Protein 7MO5 (pdb70)

Solvent-accessible surface area: 11808 Å² total; per-residue (Å²): 134,107,14,30,20,9,0,0,0,1,0,25,28,55,0,14,8,54,41,2,0,67,6,5,79,62,0,50,92,98,69,82,131,0,75,83,20,8,2,41,0,0,8,0,43,1,96,7,84,72,22,79,2,19,0,4,2,0,1,10,68,13,60,21,133,179,41,67,26,144,78,10,6,6,45,98,10,77,0,0,0,0,0,0,10,0,39,34,140,85,12,35,142,43,0,61,61,20,15,141,34,0,53,171,50,18,125,145,29,26,5,0,0,0,0,3,56,0,34,71,158,98,7,77,5,93,7,156,55,3,78,19,18,148,150,89,120,17,47,3,42,3,0,1,3,83,11,25,32,26,1,32,75,0,1,33,48,0,0,71,103,47,44,60,22,103,114,2,86,30,96,59,102,19,70,33,19,101,84,106,58,125,27,66,102,54,13,10,56,98,20,89,113,65,22,97,69,29,80,94,94,148,74,35,132,194,65,162,50,85,171,49,21,22,53,1,102,47,0,35,6,72,4,143,56,118,25,107,106,0,83,3,1,119,26,76,97,98

Structure (mmCIF, N/CA/C/O backbone):
data_7MO5
#
_entry.id   7MO5
#
_cell.length_a   59.780
_cell.length_b   80.110
_cell.length_c   54.480
_cell.angle_alpha   90.000
_cell.angle_beta   90.000
_cell.angle_gamma   90.000
#
_symmetry.space_group_name_H-M   'P 21 21 2'
#
loop_
_entity.id
_entity.type
_entity.pdbx_description
1 polymer 'GTP-binding nuclear protein Ran'
2 polymer 'Nuclear pore complex protein Nup153'
3 non-polymer "GUANOSINE-5'-DIPHOSPHATE"
4 non-polymer 'MAGNESIUM ION'
5 non-polymer 'ZINC ION'
6 water water
#
loop_
_atom_site.group_PDB
_atom_site.id
_atom_site.type_symbol
_atom_site.label_atom_id
_atom_site.label_alt_id
_atom_site.label_comp_id
_atom_site.label_asym_id
_atom_site.label_entity_id
_atom_site.label_seq_id
_atom_site.pdbx_PDB_ins_code
_atom_site.Cartn_x
_atom_site.Cartn_y
_atom_site.Cartn_z
_atom_site.occupancy
_atom_site.B_iso_or_equiv
_atom_site.auth_seq_id
_atom_site.auth_comp_id
_atom_site.auth_asym_id
_atom_site.auth_atom_id
_atom_site.pdbx_PDB_model_num
ATOM 1 N N . PRO A 1 8 ? 11.724 0.183 33.210 1.00 76.21 7 PRO A N 1
ATOM 2 C CA . PRO A 1 8 ? 11.736 1.663 33.143 1.00 73.39 7 PRO A CA 1
ATOM 3 C C . PRO A 1 8 ? 11.598 2.195 31.724 1.00 61.51 7 PRO A C 1
ATOM 4 O O . PRO A 1 8 ? 12.485 1.966 30.903 1.00 66.57 7 PRO A O 1
ATOM 15 N N . GLN A 1 9 ? 10.512 2.917 31.444 1.00 52.59 8 GLN A N 1
ATOM 16 C CA . GLN A 1 9 ? 10.215 3.347 30.100 1.00 46.04 8 GLN A CA 1
ATOM 17 C C . GLN A 1 9 ? 10.797 4.737 29.829 1.00 35.19 8 GLN A C 1
ATOM 18 O O . GLN A 1 9 ? 10.737 5.621 30.687 1.00 43.58 8 GLN A O 1
ATOM 32 N N . VAL A 1 10 ? 11.323 4.925 28.615 1.00 34.87 9 VAL A N 1
ATOM 33 C CA . VAL A 1 10 ? 11.668 6.251 28.144 1.00 28.76 9 VAL A CA 1
ATOM 34 C C . VAL A 1 10 ? 10.391 6.998 27.807 1.00 25.07 9 VAL A C 1
ATOM 35 O O . VAL A 1 10 ? 9.610 6.558 26.972 1.00 25.51 9 VAL A O 1
ATOM 48 N N . GLN A 1 11 ? 10.152 8.117 28.470 1.00 24.56 10 GLN A N 1
ATOM 49 C CA . GLN A 1 11 ? 8.965 8.905 28.165 1.00 23.69 10 GLN A CA 1
ATOM 50 C C . GLN A 1 11 ? 9.275 10.395 28.284 1.00 21.89 10 GLN A C 1
ATOM 51 O O . GLN A 1 11 ? 10.191 10.820 28.996 1.00 22.87 10 GLN A O 1
ATOM 65 N N . PHE A 1 12 ? 8.474 11.159 27.542 1.00 23.15 11 PHE A N 1
ATOM 66 C CA . PHE A 1 12 ? 8.623 12.613 27.486 1.00 22.58 11 PHE A CA 1
ATOM 67 C C . PHE A 1 12 ? 7.268 13.261 27.651 1.00 19.00 11 PHE A C 1
ATOM 68 O O . PHE A 1 12 ? 6.306 12.855 27.030 1.00 21.90 11 PHE A O 1
ATOM 85 N N . LYS A 1 13 ? 7.209 14.341 28.427 1.00 21.30 12 LYS A N 1
ATOM 86 C CA . LYS A 1 13 ? 5.995 15.159 28.443 1.00 21.19 12 LYS A CA 1
ATOM 87 C C . LYS A 1 13 ? 6.021 16.112 27.250 1.00 19.45 12 LYS A C 1
ATOM 88 O O . LYS A 1 13 ? 7.003 16.843 27.082 1.00 20.33 12 LYS A O 1
ATOM 107 N N . LEU A 1 14 ? 4.977 16.045 26.415 1.00 18.21 13 LEU A N 1
ATOM 108 C CA . LEU A 1 14 ? 4.838 16.854 25.216 1.00 16.94 13 LEU A CA 1
ATOM 109 C C . LEU A 1 14 ? 3.618 17.728 25.434 1.00 20.17 13 LEU A C 1
ATOM 110 O O . LEU A 1 14 ? 2.526 17.200 25.680 1.00 20.03 13 LEU A O 1
ATOM 126 N N . VAL A 1 15 ? 3.794 19.047 25.332 1.00 20.03 14 VAL A N 1
ATOM 127 C CA . VAL A 1 15 ? 2.625 19.930 25.421 1.00 19.94 14 VAL A CA 1
ATOM 128 C C . VAL A 1 15 ? 2.185 20.295 24.022 1.00 19.33 14 VAL A C 1
ATOM 129 O O . VAL A 1 15 ? 2.985 20.671 23.167 1.00 20.44 14 VAL A O 1
ATOM 142 N N . LEU A 1 16 ? 0.884 20.212 23.783 1.00 20.95 15 LEU A N 1
ATOM 143 C CA . LEU A 1 16 ? 0.278 20.447 22.480 1.00 18.96 15 LEU A CA 1
ATOM 144 C C . LEU A 1 16 ? -0.554 21.706 22.640 1.00 20.36 15 LEU A C 1
ATOM 145 O O . LEU A 1 16 ? -1.562 21.682 23.341 1.00 21.81 15 LEU A O 1
ATOM 161 N N . VAL A 1 17 ? -0.125 22.808 22.021 1.00 19.57 16 VAL A N 1
ATOM 162 C CA . VAL A 1 17 ? -0.732 24.106 22.245 1.00 21.22 16 VAL A CA 1
ATOM 163 C C . VAL A 1 17 ? -1.047 24.712 20.892 1.00 21.17 16 VAL A C 1
ATOM 164 O O . VAL A 1 17 ? -0.639 24.215 19.850 1.00 23.16 16 VAL A O 1
ATOM 177 N N . GLY A 1 18 ?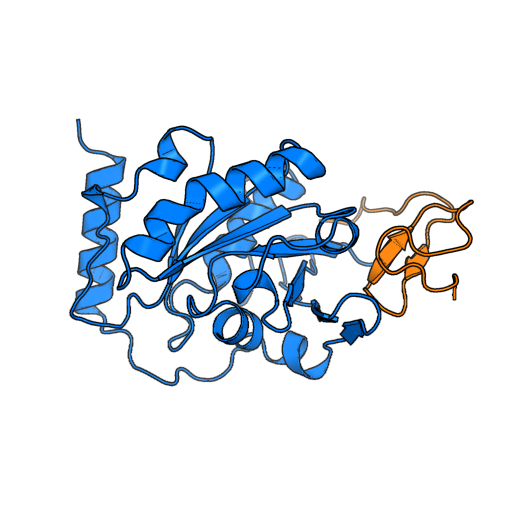 -1.834 25.772 20.936 1.00 21.22 17 GLY A N 1
ATOM 178 C CA . GLY A 1 18 ? -2.337 26.432 19.764 1.00 22.14 17 GLY A CA 1
ATOM 179 C C . GLY A 1 18 ? -3.782 26.878 19.987 1.00 22.71 17 GLY A C 1
ATOM 180 O O . GLY A 1 18 ? -4.416 26.448 20.934 1.00 23.96 17 GLY A O 1
ATOM 184 N N . ASP A 1 19 ? -4.279 27.750 19.122 1.00 21.74 18 ASP A N 1
ATOM 185 C CA . ASP A 1 19 ? -5.593 28.328 19.319 1.00 22.75 18 ASP A CA 1
ATOM 186 C C . ASP A 1 19 ? -6.667 27.249 19.384 1.00 21.19 18 ASP A C 1
ATOM 187 O O . ASP A 1 19 ? -6.560 26.163 18.792 1.00 22.46 18 ASP A O 1
ATOM 196 N N . GLY A 1 20 ? -7.752 27.577 20.078 1.00 25.28 19 GLY A N 1
ATOM 197 C CA . GLY A 1 20 ? -8.907 26.707 20.019 1.00 22.79 19 GLY A CA 1
ATOM 198 C C . GLY A 1 20 ? -9.378 26.524 18.585 1.00 21.91 19 GLY A C 1
ATOM 199 O O . GLY A 1 20 ? -9.435 27.477 17.800 1.00 26.22 19 GLY A O 1
ATOM 203 N N . GLY A 1 21 ? -9.787 25.300 18.272 1.00 22.74 20 GLY A N 1
ATOM 204 C CA . GLY A 1 21 ? -10.355 24.987 16.977 1.00 24.02 20 GLY A CA 1
ATOM 205 C C . GLY A 1 21 ? -9.327 24.609 15.924 1.00 21.82 20 GLY A C 1
ATOM 206 O O . GLY A 1 21 ? -9.698 24.423 14.767 1.00 25.83 20 GLY A O 1
ATOM 210 N N . THR A 1 22 ? -8.056 24.547 16.278 1.00 20.72 21 THR A N 1
ATOM 211 C CA . THR A 1 22 ? -7.030 24.248 15.278 1.00 21.54 21 THR A CA 1
ATOM 212 C C . THR A 1 22 ? -6.921 22.765 15.002 1.00 21.56 21 THR A C 1
ATOM 213 O O . THR A 1 22 ? -6.276 22.389 14.014 1.00 24.98 21 THR A O 1
ATOM 224 N N . GLY A 1 23 ? -7.492 21.923 15.854 1.00 21.06 22 GLY A N 1
ATOM 225 C CA . GLY A 1 23 ? -7.457 20.470 15.681 1.00 21.90 22 GLY A CA 1
ATOM 226 C C . GLY A 1 23 ? -6.596 19.703 16.630 1.00 19.83 22 GLY A C 1
ATOM 227 O O . GLY A 1 23 ? -6.240 18.558 16.311 1.00 20.51 22 GLY A O 1
ATOM 231 N N . LYS A 1 24 ? -6.224 20.285 17.784 1.00 18.76 23 LYS A N 1
ATOM 232 C CA . LYS A 1 24 ? -5.288 19.640 18.700 1.00 17.95 23 LYS A CA 1
ATOM 233 C C . LYS A 1 24 ? -5.872 18.332 19.222 1.00 17.81 23 LYS A C 1
ATOM 234 O O . LYS A 1 24 ? -5.213 17.302 19.182 1.00 17.99 23 LYS A O 1
ATOM 253 N N . THR A 1 25 ? -7.131 18.352 19.651 1.00 18.23 24 THR A N 1
ATOM 254 C CA . THR A 1 25 ? -7.742 17.149 20.199 1.00 17.98 24 THR A CA 1
ATOM 255 C C . THR A 1 25 ? -7.909 16.095 19.108 1.00 19.61 24 THR A C 1
ATOM 256 O O . THR A 1 25 ? -7.611 14.909 19.305 1.00 19.46 24 THR A O 1
ATOM 266 N N . THR A 1 26 ? -8.388 16.514 17.946 1.00 19.47 25 THR A N 1
ATOM 267 C CA . THR A 1 26 ? -8.535 15.585 16.823 1.00 19.18 25 THR A CA 1
ATOM 268 C C . THR A 1 26 ? -7.199 14.943 16.503 1.00 18.33 25 THR A C 1
ATOM 269 O O . THR A 1 26 ? -7.131 13.743 16.211 1.00 20.00 25 THR A O 1
ATOM 280 N N . PHE A 1 27 ? -6.119 15.725 16.507 1.00 18.69 26 PHE A N 1
ATOM 281 C CA . PHE A 1 27 ? -4.807 15.195 16.180 1.00 18.80 26 PHE A CA 1
ATOM 282 C C . PHE A 1 27 ? -4.339 14.173 17.204 1.00 18.85 26 PHE A C 1
ATOM 283 O O . PHE A 1 27 ? -3.956 13.049 16.847 1.00 18.17 26 PHE A O 1
ATOM 300 N N . VAL A 1 28 ? -4.383 14.517 18.484 1.00 17.87 27 VAL A N 1
ATOM 301 C CA . VAL A 1 28 ? -3.812 13.582 19.459 1.00 18.16 27 VAL A CA 1
ATOM 302 C C . VAL A 1 28 ? -4.624 12.289 19.459 1.00 18.36 27 VAL A C 1
ATOM 303 O O . VAL A 1 28 ? -4.047 11.188 19.636 1.00 19.70 27 VAL A O 1
ATOM 316 N N . LYS A 1 29 ? -5.933 12.380 19.218 1.00 17.79 28 LYS A N 1
ATOM 317 C CA . LYS A 1 29 ? -6.819 11.207 19.295 1.00 18.13 28 LYS A CA 1
ATOM 318 C C . LYS A 1 29 ? -6.564 10.225 18.159 1.00 19.85 28 LYS A C 1
ATOM 319 O O . LYS A 1 29 ? -7.123 9.128 18.201 1.00 21.61 28 LYS A O 1
ATOM 338 N N . ARG A 1 30 ? -5.751 10.560 17.158 1.00 17.82 29 ARG A N 1
ATOM 339 C CA . ARG A 1 30 ? -5.596 9.595 16.071 1.00 17.65 29 ARG A CA 1
ATOM 340 C C . ARG A 1 30 ? -4.906 8.322 16.586 1.00 18.15 29 ARG A C 1
ATOM 341 O O . ARG A 1 30 ? -5.081 7.220 16.033 1.00 18.94 29 ARG A O 1
ATOM 362 N N . HIS A 1 31 ? -4.048 8.463 17.576 1.00 18.61 30 HIS A N 1
ATOM 363 C CA . HIS A 1 31 ? -3.306 7.329 18.133 1.00 18.72 30 HIS A CA 1
ATOM 364 C C . HIS A 1 31 ? -4.215 6.533 19.049 1.00 18.62 30 HIS A C 1
ATOM 365 O O . HIS A 1 31 ? -4.588 6.979 20.148 1.00 20.16 30 HIS A O 1
ATOM 379 N N . LEU A 1 32 ? -4.621 5.343 18.573 1.00 18.32 31 LEU A N 1
ATOM 380 C CA . LEU A 1 32 ? -5.690 4.617 19.228 1.00 20.02 31 LEU A CA 1
ATOM 381 C C . LEU A 1 32 ? -5.358 4.171 20.634 1.00 17.94 31 LEU A C 1
ATOM 382 O O . LEU A 1 32 ? -6.222 4.255 21.502 1.00 20.74 31 LEU A O 1
ATOM 398 N N . THR A 1 33 ? -4.139 3.704 20.869 1.00 19.52 32 THR A N 1
ATOM 399 C CA . THR A 1 33 ? -3.819 3.268 22.223 1.00 20.20 32 THR A CA 1
ATOM 400 C C . THR A 1 33 ? -3.638 4.464 23.139 1.00 19.40 32 THR A C 1
ATOM 401 O O . THR A 1 33 ? -4.039 4.428 24.315 1.00 21.87 32 THR A O 1
ATOM 412 N N . GLY A 1 34 ? -3.119 5.555 22.602 1.00 18.61 33 GLY A N 1
ATOM 413 C CA . GLY A 1 34 ? -3.057 6.770 23.388 1.00 19.77 33 GLY A CA 1
ATOM 414 C C . GLY A 1 34 ? -4.402 7.240 23.844 1.00 21.53 33 GLY A C 1
ATOM 415 O O . GLY A 1 34 ? -4.522 7.842 24.904 1.00 22.74 33 GLY A O 1
ATOM 419 N N . GLU A 1 35 ? -5.452 7.021 23.036 1.00 19.68 34 GLU A N 1
ATOM 420 C CA . GLU A 1 35 ? -6.801 7.383 23.443 1.00 20.00 34 GLU A CA 1
ATOM 421 C C . GLU A 1 35 ? -7.373 6.396 24.453 1.00 21.10 34 GLU A C 1
ATOM 422 O O . GLU A 1 35 ? -7.990 6.787 25.438 1.00 23.76 34 GLU A O 1
ATOM 434 N N . SER A 1 36 ? -7.176 5.101 24.259 1.00 20.86 35 SER A N 1
ATOM 435 C CA . SER A 1 36 ? -7.740 4.131 25.187 1.00 21.48 35 SER A CA 1
ATOM 436 C C . SER A 1 36 ? -7.042 4.191 26.544 1.00 23.48 35 SER A C 1
ATOM 437 O O . SER A 1 36 ? -7.690 3.884 27.574 1.00 26.50 35 SER A O 1
ATOM 445 N N . GLU A 1 37 ? -5.790 4.657 26.583 1.00 21.65 36 GLU A N 1
ATOM 446 C CA . GLU A 1 37 ? -5.035 4.716 27.833 1.00 21.90 36 GLU A CA 1
ATOM 447 C C . GLU A 1 37 ? -4.897 6.134 28.365 1.00 22.09 36 GLU A C 1
ATOM 448 O O . GLU A 1 37 ? -4.068 6.383 29.253 1.00 22.07 36 GLU A O 1
ATOM 460 N N . LYS A 1 38 ? -5.671 7.067 27.846 1.00 22.34 37 LYS A N 1
ATOM 461 C CA . LYS A 1 38 ? -5.524 8.445 28.302 1.00 20.62 37 LYS A CA 1
ATOM 462 C C . LYS A 1 38 ? -5.902 8.614 29.766 1.00 23.67 37 LYS A C 1
ATOM 463 O O . LYS A 1 38 ? -6.715 7.864 30.346 1.00 22.98 37 LYS A O 1
ATOM 482 N N . LYS A 1 39 ? -5.314 9.635 30.369 1.00 22.63 38 LYS A N 1
ATOM 483 C CA . LYS A 1 39 ? -5.477 9.931 31.774 1.00 22.77 38 LYS A CA 1
ATOM 484 C C . LYS A 1 39 ? -6.036 11.329 31.925 1.00 23.96 38 LYS A C 1
ATOM 485 O O . LYS A 1 39 ? -5.492 12.270 31.381 1.00 23.09 38 LYS A O 1
ATOM 504 N N . TYR A 1 40 ? -7.116 11.474 32.684 1.00 26.01 39 TYR A N 1
ATOM 505 C CA . TYR A 1 40 ? -7.698 12.779 32.905 1.00 29.03 39 TYR A CA 1
ATOM 506 C C . TYR A 1 40 ? -7.145 13.360 34.180 1.00 24.32 39 TYR A C 1
ATOM 507 O O . TYR A 1 40 ? -7.116 12.701 35.216 1.00 30.46 39 TYR A O 1
ATOM 525 N N . VAL A 1 41 ? -6.687 14.612 34.103 1.00 24.87 40 VAL A N 1
ATOM 526 C CA . VAL A 1 41 ? -6.059 15.299 35.222 1.00 24.53 40 VAL A CA 1
ATOM 527 C C . VAL A 1 41 ? -7.011 16.396 35.652 1.00 29.82 40 VAL A C 1
ATOM 528 O O . VAL A 1 41 ? -7.060 17.455 35.039 1.00 28.62 40 VAL A O 1
ATOM 541 N N . ALA A 1 42 ? -7.772 16.127 36.712 1.00 32.33 41 ALA A N 1
ATOM 542 C CA . ALA A 1 42 ? -8.869 17.015 37.064 1.00 38.90 41 ALA A CA 1
ATOM 543 C C . ALA A 1 42 ? -8.360 18.368 37.538 1.00 37.53 41 ALA A C 1
ATOM 544 O O . ALA A 1 42 ? -8.944 19.403 37.211 1.00 38.74 41 ALA A O 1
ATOM 551 N N . THR A 1 43 ? -7.281 18.378 38.310 1.00 34.52 42 THR A N 1
ATOM 552 C CA . THR A 1 43 ? -6.805 19.637 38.872 1.00 36.76 42 THR A CA 1
ATOM 553 C C . THR A 1 43 ? -6.399 20.633 37.797 1.00 34.77 42 THR A C 1
ATOM 554 O O . THR A 1 43 ? -6.403 21.837 38.053 1.00 39.41 42 THR A O 1
ATOM 565 N N . LEU A 1 44 ? -6.029 20.170 36.611 1.00 30.40 43 LEU A N 1
ATOM 566 C CA . LEU A 1 44 ? -5.562 21.053 35.560 1.00 25.81 43 LEU A CA 1
ATOM 567 C C . LEU A 1 44 ? -6.430 21.085 34.311 1.00 31.04 43 LEU A C 1
ATOM 568 O O . LEU A 1 44 ? -6.107 21.842 33.400 1.00 32.61 43 LEU A 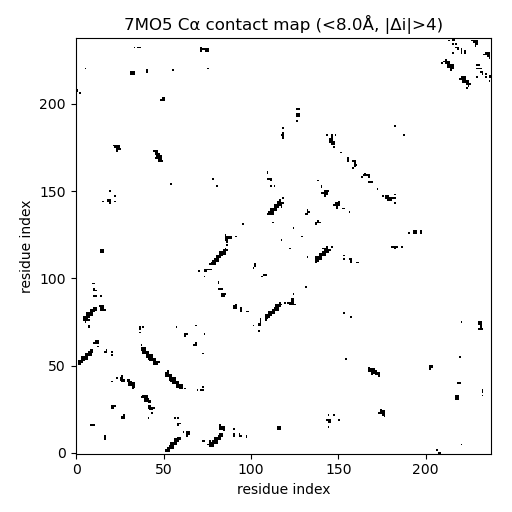O 1
ATOM 584 N N . GLY A 1 45 ? -7.457 20.250 34.224 1.00 32.47 44 GLY A N 1
ATOM 585 C CA . GLY A 1 45 ? -8.263 20.198 33.016 1.00 31.92 44 GLY A CA 1
ATOM 586 C C . GLY A 1 45 ? -7.498 19.740 31.792 1.00 28.08 44 GLY A C 1
ATOM 587 O O . GLY A 1 45 ? -7.486 20.397 30.738 1.00 28.04 44 GLY A O 1
ATOM 591 N N . VAL A 1 46 ? -6.830 18.596 31.911 1.00 26.06 45 VAL A N 1
ATOM 592 C CA . VAL A 1 46 ? -5.962 18.079 30.861 1.00 23.26 45 VAL A CA 1
ATOM 593 C C . VAL A 1 46 ? -6.256 16.612 30.669 1.00 22.74 45 VAL A C 1
ATOM 594 O O . VAL A 1 46 ? -6.501 15.907 31.646 1.00 23.74 45 VAL A O 1
ATOM 607 N N . GLU A 1 47 ? -6.179 16.145 29.439 1.00 20.51 46 GLU A N 1
ATOM 608 C CA . GLU A 1 47 ? -6.148 14.729 29.138 1.00 20.30 46 GLU A CA 1
ATOM 609 C C . GLU A 1 47 ? -4.745 14.428 28.656 1.00 19.87 46 GLU A C 1
ATOM 610 O O . GLU A 1 47 ? -4.308 14.970 27.624 1.00 20.63 46 GLU A O 1
ATOM 622 N N . VAL A 1 48 ? -4.049 13.539 29.369 1.00 20.38 47 VAL A N 1
ATOM 623 C CA . VAL A 1 48 ? -2.709 13.146 28.962 1.00 18.63 47 VAL A CA 1
ATOM 624 C C . VAL A 1 48 ? -2.844 11.842 28.176 1.00 20.08 47 VAL A C 1
ATOM 625 O O . VAL A 1 48 ? -3.274 10.837 28.733 1.00 21.03 47 VAL A O 1
ATOM 638 N N . HIS A 1 49 ? -2.382 11.828 26.936 1.00 18.20 48 HIS A N 1
ATOM 639 C CA . HIS A 1 49 ? -2.443 10.673 26.040 1.00 18.29 48 HIS A CA 1
ATOM 640 C C . HIS A 1 49 ? -1.074 10.048 25.966 1.00 18.54 48 HIS A C 1
ATOM 641 O O . HIS A 1 49 ? -0.152 10.715 25.448 1.00 18.19 48 HIS A O 1
ATOM 655 N N . PRO A 1 50 ? -0.896 8.789 26.373 1.00 18.78 49 PRO A N 1
ATOM 656 C CA . PRO A 1 50 ? 0.433 8.159 26.293 1.00 20.03 49 PRO A CA 1
ATOM 657 C C . PRO A 1 50 ? 0.639 7.516 24.944 1.00 19.95 49 PRO A C 1
ATOM 658 O O . PRO A 1 50 ? 0.062 6.452 24.641 1.00 23.67 49 PRO A O 1
ATOM 669 N N . LEU A 1 51 ? 1.432 8.145 24.093 1.00 18.31 50 LEU A N 1
ATOM 670 C CA . LEU A 1 51 ? 1.603 7.716 22.696 1.00 20.19 50 LEU A CA 1
ATOM 671 C C . LEU A 1 51 ? 2.921 6.977 22.544 1.00 19.80 50 LEU A C 1
ATOM 672 O O . LEU A 1 51 ? 3.981 7.588 22.551 1.00 20.17 50 LEU A O 1
ATOM 688 N N A VAL A 1 52 ? 2.858 5.674 22.349 0.36 18.94 51 VAL A N 1
ATOM 689 N N B VAL A 1 52 ? 2.862 5.668 22.386 0.64 18.82 51 VAL A N 1
ATOM 690 C CA A VAL A 1 52 ? 4.053 4.864 22.130 0.36 20.73 51 VAL A CA 1
ATOM 691 C CA B VAL A 1 52 ? 4.070 4.891 22.118 0.64 20.76 51 VAL A CA 1
ATOM 692 C C A VAL A 1 52 ? 4.402 4.850 20.655 0.36 18.77 51 VAL A C 1
ATOM 693 C C B VAL A 1 52 ? 4.396 4.908 20.645 0.64 18.70 51 VAL A C 1
ATOM 694 O O A VAL A 1 52 ? 3.530 4.666 19.800 0.36 19.74 51 VAL A O 1
ATOM 695 O O B VAL A 1 52 ? 3.517 4.805 19.787 0.64 19.89 51 VAL A O 1
ATOM 720 N N . PHE A 1 53 ? 5.686 5.065 20.357 1.00 19.57 52 PHE A N 1
ATOM 721 C CA . PHE A 1 53 ? 6.252 4.887 19.033 1.00 20.42 52 PHE A CA 1
ATOM 722 C C . PHE A 1 53 ? 7.404 3.911 19.163 1.00 20.83 52 PHE A C 1
ATOM 723 O O . PHE A 1 53 ? 8.184 3.959 20.110 1.00 23.09 52 PHE A O 1
ATOM 741 N N . HIS A 1 54 ? 7.495 2.969 18.236 1.00 20.99 53 HIS A N 1
ATOM 742 C CA . HIS A 1 54 ? 8.556 1.963 18.278 1.00 22.44 53 HIS A CA 1
ATOM 743 C C . HIS A 1 54 ? 9.707 2.368 17.368 1.00 23.27 53 HIS A C 1
ATOM 744 O O . HIS A 1 54 ? 9.573 2.436 16.150 1.00 23.91 53 HIS A O 1
ATOM 758 N N . THR A 1 55 ? 10.844 2.641 17.983 1.00 21.89 54 THR A N 1
ATOM 759 C CA . THR A 1 55 ? 12.011 3.107 17.216 1.00 23.59 54 THR A CA 1
ATOM 760 C C . THR A 1 55 ? 12.959 1.943 17.007 1.00 25.81 54 THR A C 1
ATOM 761 O O . THR A 1 55 ? 12.855 0.877 17.628 1.00 26.67 54 THR A O 1
ATOM 772 N N . ASN A 1 56 ? 13.957 2.179 16.158 1.00 27.42 55 ASN A N 1
ATOM 773 C CA . ASN A 1 56 ? 14.975 1.174 15.958 1.00 26.38 55 ASN A CA 1
ATOM 774 C C . ASN A 1 56 ? 15.818 0.949 17.205 1.00 30.59 55 ASN A C 1
ATOM 775 O O . ASN A 1 56 ? 16.566 -0.034 17.255 1.00 37.21 55 ASN A O 1
ATOM 786 N N . ARG A 1 57 ? 15.692 1.800 18.225 1.00 28.71 56 ARG A N 1
ATOM 787 C CA . ARG A 1 57 ? 16.385 1.598 19.492 1.00 33.19 56 ARG A CA 1
ATOM 788 C C . ARG A 1 57 ? 15.419 1.235 20.628 1.00 29.66 56 ARG A C 1
ATOM 789 O O . ARG A 1 57 ? 15.816 1.238 21.797 1.00 39.52 56 ARG A O 1
ATOM 810 N N . GLY A 1 58 ? 14.190 0.898 20.306 1.00 28.32 57 GLY A N 1
ATOM 811 C CA . GLY A 1 58 ? 13.227 0.574 21.328 1.00 27.96 57 GLY A CA 1
ATOM 812 C C . GLY A 1 58 ? 12.061 1.533 21.385 1.00 24.83 57 GLY A C 1
ATOM 813 O O . GLY A 1 58 ? 11.978 2.486 20.641 1.00 25.19 57 GLY A O 1
ATOM 817 N N . PRO A 1 59 ? 11.140 1.271 22.288 1.00 23.75 58 PRO A N 1
ATOM 818 C CA . PRO A 1 59 ? 9.930 2.103 22.398 1.00 23.49 58 PRO A CA 1
ATOM 819 C C . PRO A 1 59 ? 10.225 3.432 23.058 1.00 24.69 58 PRO A C 1
ATOM 820 O O . PRO A 1 59 ? 11.066 3.521 23.954 1.00 26.65 58 PRO A O 1
ATOM 831 N N . ILE A 1 60 ? 9.556 4.475 22.589 1.00 21.55 59 ILE A N 1
ATOM 832 C CA . ILE A 1 60 ? 9.513 5.755 23.301 1.00 22.14 59 ILE A CA 1
ATOM 833 C C . ILE A 1 60 ? 8.062 6.170 23.435 1.00 25.33 59 ILE A C 1
ATOM 834 O O . ILE A 1 60 ? 7.226 5.869 22.585 1.00 25.76 59 ILE A O 1
ATOM 850 N N A LYS A 1 61 ? 7.763 6.875 24.506 0.57 22.03 60 LYS A N 1
ATOM 851 N N B LYS A 1 61 ? 7.761 6.891 24.499 0.43 22.04 60 LYS A N 1
ATOM 852 C CA A LYS A 1 61 ? 6.405 7.286 24.800 0.57 20.22 60 LYS A CA 1
ATOM 853 C CA B LYS A 1 61 ? 6.392 7.273 24.807 0.43 20.29 60 LYS A CA 1
ATOM 854 C C A LYS A 1 61 ? 6.402 8.800 24.854 0.57 20.01 60 LYS A C 1
ATOM 855 C C B LYS A 1 61 ? 6.338 8.783 24.920 0.43 20.04 60 LYS A C 1
ATOM 856 O O A LYS A 1 61 ? 7.229 9.393 25.553 0.57 22.00 60 LYS A O 1
ATOM 857 O O B LYS A 1 61 ? 7.028 9.354 25.770 0.43 21.60 60 LYS A O 1
ATOM 894 N N . PHE A 1 62 ? 5.507 9.424 24.086 1.00 18.68 61 PHE A N 1
ATOM 895 C CA . PHE A 1 62 ? 5.227 10.843 24.230 1.00 18.81 61 PHE A CA 1
ATOM 896 C C . PHE A 1 62 ? 3.925 10.940 25.010 1.00 18.45 61 PHE A C 1
ATOM 897 O O . PHE A 1 62 ? 2.875 10.544 24.500 1.00 18.65 61 PHE A O 1
ATOM 915 N N . ASN A 1 63 ? 3.975 11.529 26.188 1.00 17.28 62 ASN A N 1
ATOM 916 C CA . ASN A 1 63 ? 2.795 11.755 27.018 1.00 17.25 62 ASN A CA 1
ATOM 917 C C . ASN A 1 63 ? 2.284 13.122 26.624 1.00 18.10 62 ASN A C 1
ATOM 918 O O . ASN A 1 63 ? 2.804 14.139 27.059 1.00 18.75 62 ASN A O 1
ATOM 929 N N . VAL A 1 64 ? 1.267 13.147 25.764 1.00 17.51 63 VAL A N 1
ATOM 930 C CA . VAL A 1 64 ? 0.831 14.374 25.148 1.00 16.46 63 VAL A CA 1
ATOM 931 C C . VAL A 1 64 ? -0.279 14.999 25.991 1.00 18.89 63 VAL A C 1
ATOM 932 O O . VAL A 1 64 ? -1.304 14.372 26.225 1.00 18.79 63 VAL A O 1
ATOM 945 N N . TRP A 1 65 ? -0.081 16.245 26.411 1.00 17.35 64 TRP A N 1
ATOM 946 C CA . TRP A 1 65 ? -1.031 17.029 27.210 1.00 16.83 64 TRP A CA 1
ATOM 947 C C . TRP A 1 65 ? -1.994 17.784 26.310 1.00 18.96 64 TRP A C 1
ATOM 948 O O . TRP A 1 65 ? -1.617 18.783 25.664 1.00 21.98 64 TRP A O 1
ATOM 969 N N . ASP A 1 66 ? -3.242 17.321 26.298 1.00 20.97 65 ASP A N 1
ATOM 970 C CA . ASP A 1 66 ? -4.287 17.998 25.525 1.00 20.25 65 ASP A CA 1
ATOM 971 C C . ASP A 1 66 ? -5.212 18.750 26.457 1.00 19.63 65 ASP A C 1
ATOM 972 O O . ASP A 1 66 ? -5.659 18.218 27.490 1.00 20.96 65 ASP A O 1
ATOM 981 N N . THR A 1 67 ? -5.442 20.013 26.120 1.00 20.72 66 THR A N 1
ATOM 982 C CA . THR A 1 67 ? -6.293 20.838 26.949 1.00 21.16 66 THR A CA 1
ATOM 983 C C . THR A 1 67 ? -7.744 20.345 26.895 1.00 21.77 66 THR A C 1
ATOM 984 O O . THR A 1 67 ? -8.134 19.539 26.034 1.00 21.77 66 THR A O 1
ATOM 995 N N . ALA A 1 68 ? -8.542 20.912 27.793 1.00 21.35 67 ALA A N 1
ATOM 996 C CA . ALA A 1 68 ? -9.991 20.777 27.811 1.00 24.46 67 ALA A CA 1
ATOM 997 C C . ALA A 1 68 ? -10.656 22.067 27.325 1.00 24.04 67 ALA A C 1
ATOM 998 O O . ALA A 1 68 ? -11.735 22.448 27.802 1.00 27.78 67 ALA A O 1
ATOM 1005 N N . GLY A 1 69 ? -10.014 22.748 26.391 1.00 22.11 68 GLY A N 1
ATOM 1006 C CA . GLY A 1 69 ? -10.604 23.926 25.762 1.00 24.44 68 GLY A CA 1
ATOM 1007 C C . GLY A 1 69 ? -10.261 25.259 26.401 1.00 25.01 68 GLY A C 1
ATOM 1008 O O . GLY A 1 69 ? -10.677 26.301 25.877 1.00 27.18 68 GLY A O 1
ATOM 1012 N N . GLN A 1 70 ? -9.544 25.271 27.526 1.00 25.14 69 GLN A N 1
ATOM 1013 C CA . GLN A 1 70 ? -9.359 26.522 28.250 1.00 26.55 69 GLN A CA 1
ATOM 1014 C C . GLN A 1 70 ? -8.551 27.557 27.474 1.00 26.67 69 GLN A C 1
ATOM 1015 O O . GLN A 1 70 ? -8.614 28.746 27.820 1.00 30.95 69 GLN A O 1
ATOM 1029 N N . GLU A 1 71 ? -7.820 27.149 26.445 1.00 25.77 70 GLU A N 1
ATOM 1030 C CA . GLU A 1 71 ? -7.048 28.088 25.672 1.00 26.14 70 GLU A CA 1
ATOM 1031 C C . GLU A 1 71 ? -7.927 29.106 24.975 1.00 29.10 70 GLU A C 1
ATOM 1032 O O . GLU A 1 71 ? -7.441 30.156 24.539 1.00 30.87 70 GLU A O 1
ATOM 1044 N N . LYS A 1 72 ? -9.219 28.827 24.859 1.00 28.35 71 LYS A N 1
ATOM 1045 C CA . LYS A 1 72 ? -10.137 29.796 24.262 1.00 31.83 71 LYS A CA 1
ATOM 1046 C C . LYS A 1 72 ? -10.30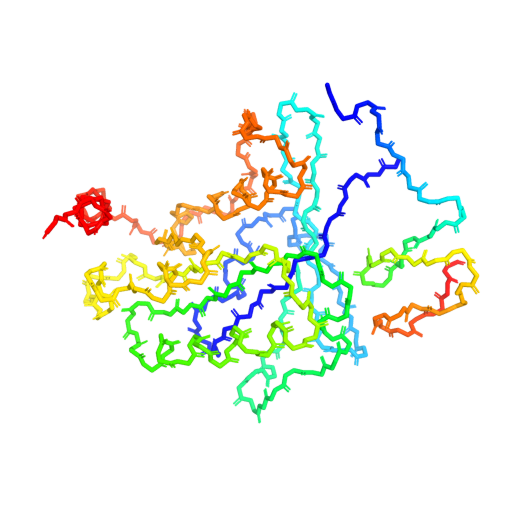4 31.043 25.110 1.00 38.96 71 LYS A C 1
ATOM 1047 O O . LYS A 1 72 ? -10.606 32.125 24.584 1.00 38.88 71 LYS A O 1
ATOM 1066 N N . PHE A 1 73 ? -10.070 30.943 26.413 1.00 34.70 72 PHE A N 1
ATOM 1067 C CA . PHE A 1 73 ? -10.484 31.985 27.348 1.00 42.81 72 PHE A CA 1
ATOM 1068 C C . PHE A 1 73 ? -9.319 32.704 27.981 1.00 45.26 72 PHE A C 1
ATOM 1069 O O . PHE A 1 73 ? -9.530 33.757 28.599 1.00 56.85 72 PHE A O 1
ATOM 1086 N N . GLY A 1 74 ? -8.108 32.207 27.811 1.00 37.15 73 GLY A N 1
ATOM 1087 C CA . GLY A 1 74 ? -6.946 32.837 28.395 1.00 43.32 73 GLY A CA 1
ATOM 1088 C C . GLY A 1 74 ? -5.750 31.923 28.295 1.00 46.35 73 GLY A C 1
ATOM 1089 O O . GLY A 1 74 ? -5.805 30.847 27.686 1.00 45.30 73 GLY A O 1
ATOM 1093 N N . GLY A 1 75 ? -4.658 32.377 28.891 1.00 48.72 74 GLY A N 1
ATOM 1094 C CA . GLY A 1 75 ? -3.470 31.559 28.944 1.00 48.24 74 GLY A CA 1
ATOM 1095 C C . GLY A 1 75 ? -3.682 30.320 29.791 1.00 41.10 74 GLY A C 1
ATOM 1096 O O . GLY A 1 75 ? -4.543 30.274 30.681 1.00 46.34 74 GLY A O 1
ATOM 1100 N N . LEU A 1 76 ? -2.860 29.296 29.522 1.00 37.83 75 LEU A N 1
ATOM 1101 C CA . LEU A 1 76 ? -2.875 28.102 30.333 1.00 35.65 75 LEU A CA 1
ATOM 1102 C C . LEU A 1 76 ? -2.062 28.312 31.599 1.00 37.62 75 LEU A C 1
ATOM 1103 O O . LEU A 1 76 ? -1.114 29.116 31.639 1.00 36.74 75 LEU A O 1
ATOM 1119 N N . ARG A 1 77 ? -2.462 27.606 32.654 1.00 35.70 76 ARG A N 1
ATOM 1120 C CA . ARG A 1 77 ? -1.785 27.728 33.939 1.00 37.35 76 ARG A CA 1
ATOM 1121 C C . ARG A 1 77 ? -0.392 27.104 33.890 1.00 34.81 76 ARG A C 1
ATOM 1122 O O . ARG A 1 77 ? -0.095 26.229 33.069 1.00 31.55 76 ARG A O 1
ATOM 1143 N N . ASP A 1 78 ? 0.448 27.525 34.841 1.00 36.46 77 ASP A N 1
ATOM 1144 C CA . ASP A 1 78 ? 1.826 27.064 34.865 1.00 34.72 77 ASP A CA 1
ATOM 1145 C C . ASP A 1 78 ? 1.919 25.564 34.958 1.00 35.26 77 ASP A C 1
ATOM 1146 O O . ASP A 1 78 ? 2.793 24.957 34.337 1.00 29.55 77 ASP A O 1
ATOM 1155 N N . GLY A 1 79 ? 1.067 24.941 35.764 1.00 33.29 78 GLY A N 1
ATOM 1156 C CA . GLY A 1 79 ? 1.117 23.493 35.890 1.00 29.66 78 GLY A CA 1
ATOM 1157 C C . GLY A 1 79 ? 1.023 22.772 34.564 1.00 26.51 78 GLY A C 1
ATOM 1158 O O . GLY A 1 79 ? 1.556 21.658 34.398 1.00 29.07 78 GLY A O 1
ATOM 1162 N N . TYR A 1 80 ? 0.283 23.355 33.616 1.00 26.59 79 TYR A N 1
ATOM 1163 C CA . TYR A 1 80 ? 0.168 22.731 32.307 1.00 24.74 79 TYR A CA 1
ATOM 1164 C C . TYR A 1 80 ? 1.536 22.565 31.684 1.00 22.68 79 TYR A C 1
ATOM 1165 O O . TYR A 1 80 ? 1.839 21.532 31.105 1.00 21.85 79 TYR A O 1
ATOM 1183 N N . TYR A 1 81 ? 2.352 23.604 31.752 1.00 23.98 80 TYR A N 1
ATOM 1184 C CA . TYR A 1 81 ? 3.655 23.622 31.085 1.00 22.64 80 TYR A CA 1
ATOM 1185 C C . TYR A 1 81 ? 4.768 22.955 31.898 1.00 26.96 80 TYR A C 1
ATOM 1186 O O . TYR A 1 81 ? 5.804 22.551 31.323 1.00 28.78 80 TYR A O 1
ATOM 1204 N N A ILE A 1 82 ? 4.572 22.800 33.207 0.50 25.67 81 ILE A N 1
ATOM 1205 N N B ILE A 1 82 ? 4.613 22.843 33.209 0.50 25.69 81 ILE A N 1
ATOM 1206 C CA A ILE A 1 82 ? 5.661 22.370 34.089 0.50 26.74 81 ILE A CA 1
ATOM 1207 C CA B ILE A 1 82 ? 5.777 22.512 34.028 0.50 26.74 81 ILE A CA 1
ATOM 1208 C C A ILE A 1 82 ? 6.240 21.047 33.602 0.50 25.66 81 ILE A C 1
ATOM 1209 C C B ILE A 1 82 ? 6.258 21.104 33.681 0.50 25.69 81 ILE A C 1
ATOM 1210 O O A ILE A 1 82 ? 5.504 20.105 33.270 0.50 25.88 81 ILE A O 1
ATOM 1211 O O B ILE A 1 82 ? 5.467 20.167 33.498 0.50 25.22 81 ILE A O 1
ATOM 1242 N N . GLN A 1 83 ? 7.583 20.969 33.557 1.00 28.38 82 GLN A N 1
ATOM 1243 C CA . GLN A 1 83 ? 8.278 19.746 33.218 1.00 27.50 82 GLN A CA 1
ATOM 1244 C C . GLN A 1 83 ? 8.032 19.309 31.792 1.00 24.37 82 GLN A C 1
ATOM 1245 O O . GLN A 1 83 ? 8.306 18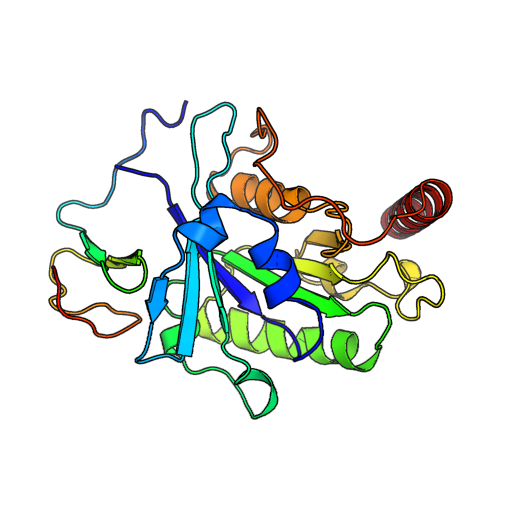.163 31.418 1.00 28.43 82 GLN A O 1
ATOM 1260 N N . ALA A 1 84 ? 7.487 20.186 30.938 1.00 23.62 83 ALA A N 1
ATOM 1261 C CA . ALA A 1 84 ? 7.429 19.828 29.535 1.00 22.71 83 ALA A CA 1
ATOM 1262 C C . ALA A 1 84 ? 8.846 19.637 28.993 1.00 23.35 83 ALA A C 1
ATOM 1263 O O . ALA A 1 84 ? 9.765 20.389 29.322 1.00 26.14 83 ALA A O 1
ATOM 1270 N N . GLN A 1 85 ? 9.001 18.608 28.183 1.00 23.27 84 GLN A N 1
ATOM 1271 C CA . GLN A 1 85 ? 10.272 18.312 27.549 1.00 24.84 84 GLN A CA 1
ATOM 1272 C C . GLN A 1 85 ? 10.268 18.580 26.054 1.00 21.47 84 GLN A C 1
ATOM 1273 O O . GLN A 1 85 ? 11.348 18.655 25.459 1.00 23.26 84 GLN A O 1
ATOM 1287 N N . CYS A 1 86 ? 9.111 18.854 25.473 1.00 22.19 85 CYS A N 1
ATOM 1288 C CA . CYS A 1 86 ? 8.967 19.151 24.059 1.00 22.37 85 CYS A CA 1
ATOM 1289 C C . CYS A 1 86 ? 7.543 19.629 23.821 1.00 21.08 85 CYS A C 1
ATOM 1290 O O . CYS A 1 86 ? 6.676 19.537 24.708 1.00 20.85 85 CYS A O 1
ATOM 1298 N N . ALA A 1 87 ? 7.326 20.177 22.627 1.00 20.54 86 ALA A N 1
ATOM 1299 C CA . ALA A 1 87 ? 6.038 20.766 22.335 1.00 19.85 86 ALA A CA 1
ATOM 1300 C C . ALA A 1 87 ? 5.724 20.698 20.845 1.00 18.20 86 ALA A C 1
ATOM 1301 O O . ALA A 1 87 ? 6.611 20.693 19.986 1.00 20.64 86 ALA A O 1
ATOM 1308 N N . ILE A 1 88 ? 4.434 20.724 20.571 1.00 18.86 87 ILE A N 1
ATOM 1309 C CA . ILE A 1 88 ? 3.895 20.992 19.239 1.00 20.32 87 ILE A CA 1
ATOM 1310 C C . ILE A 1 88 ? 3.033 22.247 19.345 1.00 19.83 87 ILE A C 1
ATOM 1311 O O . ILE A 1 88 ? 2.168 22.321 20.236 1.00 22.57 87 ILE A O 1
ATOM 1327 N N . ILE A 1 89 ? 3.279 23.235 18.472 1.00 20.08 88 ILE A N 1
ATOM 1328 C CA . ILE A 1 89 ? 2.400 24.389 18.358 1.00 20.97 88 ILE A CA 1
ATOM 1329 C C . ILE A 1 89 ? 1.573 24.123 17.098 1.00 21.95 88 ILE A C 1
ATOM 1330 O O . ILE A 1 89 ? 2.129 23.961 15.995 1.00 22.49 88 ILE A O 1
ATOM 1346 N N . MET A 1 90 ? 0.270 24.153 17.225 1.00 19.76 89 MET A N 1
ATOM 1347 C CA . MET A 1 90 ? -0.620 23.918 16.098 1.00 20.07 89 MET A CA 1
ATOM 1348 C C . MET A 1 90 ? -1.340 25.187 15.672 1.00 22.39 89 MET A C 1
ATOM 1349 O O . MET A 1 90 ? -1.709 26.026 16.510 1.00 23.20 89 MET A O 1
ATOM 1363 N N . PHE A 1 91 ? -1.492 25.337 14.370 1.00 21.78 90 PHE A N 1
ATOM 1364 C CA . PHE A 1 91 ? -2.429 26.309 13.812 1.00 21.73 90 PHE A CA 1
ATOM 1365 C C . PHE A 1 91 ? -3.204 25.624 12.694 1.00 22.21 90 PHE A C 1
ATOM 1366 O O . PHE A 1 91 ? -2.978 24.468 12.361 1.00 23.14 90 PHE A O 1
ATOM 1383 N N . ASP A 1 92 ? -4.192 26.339 12.168 1.00 23.80 91 ASP A N 1
ATOM 1384 C CA . ASP A 1 92 ? -5.136 25.864 11.155 1.00 22.87 91 ASP A CA 1
ATOM 1385 C C . ASP A 1 92 ? -4.835 26.622 9.876 1.00 24.46 91 ASP A C 1
ATOM 1386 O O . ASP A 1 92 ? -4.934 27.842 9.872 1.00 25.45 91 ASP A O 1
ATOM 1395 N N . VAL A 1 93 ? -4.440 25.913 8.821 1.00 24.01 92 VAL A N 1
ATOM 1396 C CA . VAL A 1 93 ? -4.059 26.601 7.581 1.00 25.03 92 VAL A CA 1
ATOM 1397 C C . VAL A 1 93 ? -5.240 27.257 6.890 1.00 26.13 92 VAL A C 1
ATOM 1398 O O . VAL A 1 93 ? -5.028 27.953 5.915 1.00 29.53 92 VAL A O 1
ATOM 1411 N N . THR A 1 94 ? -6.466 27.053 7.368 1.00 26.88 93 THR A N 1
ATOM 1412 C CA . THR A 1 94 ? -7.609 27.791 6.844 1.00 29.47 93 THR A CA 1
ATOM 1413 C C . THR A 1 94 ? -7.948 29.040 7.658 1.00 28.69 93 THR A C 1
ATOM 1414 O O . THR A 1 94 ? -8.877 29.786 7.280 1.00 32.56 93 THR A O 1
ATOM 1425 N N . SER A 1 95 ? -7.208 29.329 8.728 1.00 27.69 94 SER A N 1
ATOM 1426 C CA . SER A 1 95 ? -7.468 30.502 9.556 1.00 29.61 94 SER A CA 1
ATOM 1427 C C . SER A 1 95 ? -6.178 31.272 9.785 1.00 28.92 94 SER A C 1
ATOM 1428 O O . SER A 1 95 ? -5.344 30.864 10.587 1.00 28.66 94 SER A O 1
ATOM 1436 N N . ARG A 1 96 ? -6.021 32.417 9.123 1.00 29.72 95 ARG A N 1
ATOM 1437 C CA . ARG A 1 96 ? -4.801 33.190 9.305 1.00 31.62 95 ARG A CA 1
ATOM 1438 C C . ARG A 1 96 ? -4.639 33.673 10.734 1.00 33.91 95 ARG A C 1
ATOM 1439 O O . ARG A 1 96 ? -3.511 33.799 11.204 1.00 33.94 95 ARG A O 1
ATOM 1460 N N . VAL A 1 97 ? -5.746 33.936 11.437 1.00 32.56 96 VAL A N 1
ATOM 1461 C CA . VAL A 1 97 ? -5.655 34.376 12.826 1.00 32.91 96 VAL A CA 1
ATOM 1462 C C . VAL A 1 97 ? -4.870 33.356 13.663 1.00 31.34 96 VAL A C 1
ATOM 1463 O O . VAL A 1 97 ? -4.045 33.720 14.499 1.00 32.47 96 VAL A O 1
ATOM 1476 N N . THR A 1 98 ? -5.105 32.063 13.438 1.00 28.38 97 THR A N 1
ATOM 1477 C CA . THR A 1 98 ? -4.403 31.073 14.255 1.00 28.14 97 THR A CA 1
ATOM 1478 C C . THR A 1 98 ? -2.913 31.067 13.965 1.00 28.75 97 THR A C 1
ATOM 1479 O O . THR A 1 98 ? -2.122 30.772 14.863 1.00 28.70 97 THR A O 1
ATOM 1490 N N . TYR A 1 99 ? -2.508 31.387 12.729 1.00 28.68 98 TYR A N 1
ATOM 1491 C CA . TYR A 1 99 ? -1.078 31.480 12.437 1.00 33.45 98 TYR A CA 1
ATOM 1492 C C . TYR A 1 99 ? -0.517 32.759 13.045 1.00 31.74 98 TYR A C 1
ATOM 1493 O O . TYR A 1 99 ? 0.607 32.774 13.545 1.00 32.29 98 TYR A O 1
ATOM 1511 N N . LYS A 1 100 ? -1.293 33.858 13.006 1.00 30.47 99 LYS A N 1
ATOM 1512 C CA . LYS A 1 100 ? -0.853 35.092 13.629 1.00 33.28 99 LYS A CA 1
ATOM 1513 C C . LYS A 1 100 ? -0.617 34.959 15.122 1.00 32.13 99 LYS A C 1
ATOM 1514 O O . LYS A 1 100 ? 0.184 35.715 15.673 1.00 34.58 99 LYS A O 1
ATOM 1533 N N . ASN A 1 101 ? -1.251 34.008 15.780 1.00 32.26 100 ASN A N 1
ATOM 1534 C CA . ASN A 1 101 ? -1.064 33.801 17.210 1.00 32.45 100 ASN A CA 1
ATOM 1535 C C . ASN A 1 101 ? 0.056 32.835 17.534 1.00 30.85 100 ASN A C 1
ATOM 1536 O O . ASN A 1 101 ? 0.349 32.625 18.705 1.00 32.32 100 ASN A O 1
ATOM 1547 N N . VAL A 1 102 ? 0.675 32.227 16.536 1.00 30.23 101 VAL A N 1
ATOM 1548 C CA . VAL A 1 102 ? 1.776 31.296 16.806 1.00 29.28 101 VAL A CA 1
ATOM 1549 C C . VAL A 1 102 ? 2.895 31.952 17.613 1.00 34.65 101 VAL A C 1
ATOM 1550 O O . VAL A 1 102 ? 3.368 31.332 18.577 1.00 33.67 101 VAL A O 1
ATOM 1563 N N . PRO A 1 103 ? 3.358 33.172 17.291 1.00 33.36 102 PRO A N 1
ATOM 1564 C CA . PRO A 1 103 ? 4.412 33.776 18.130 1.00 33.25 102 PRO A CA 1
ATOM 1565 C C . PRO A 1 103 ? 4.012 33.940 19.585 1.00 35.12 102 PRO A C 1
ATOM 1566 O O . PRO A 1 103 ? 4.884 33.874 20.458 1.00 37.19 102 PRO A O 1
ATOM 1577 N N . ASN A 1 104 ? 2.721 34.140 19.879 1.00 35.97 103 ASN A N 1
ATOM 1578 C CA . ASN A 1 104 ? 2.291 34.234 21.262 1.00 36.89 103 ASN A CA 1
ATOM 1579 C C . ASN A 1 104 ? 2.404 32.892 21.972 1.00 33.45 103 ASN A C 1
ATOM 1580 O O . ASN A 1 104 ? 2.767 32.844 23.151 1.00 38.04 103 ASN A O 1
ATOM 1591 N N . TRP A 1 105 ? 2.041 31.803 21.291 1.00 30.22 104 TRP A N 1
ATOM 1592 C CA . TRP A 1 105 ? 2.203 30.480 21.894 1.00 30.58 104 TRP A CA 1
ATOM 1593 C C . TRP A 1 105 ? 3.663 30.169 22.116 1.00 31.99 104 TRP A C 1
ATOM 1594 O O . TRP A 1 105 ? 4.032 29.613 23.160 1.00 33.22 104 TRP A O 1
ATOM 1615 N N . HIS A 1 106 ? 4.509 30.499 21.137 1.00 32.37 105 HIS A N 1
ATOM 1616 C CA . HIS A 1 106 ? 5.947 30.236 21.282 1.00 32.15 105 HIS A CA 1
ATOM 1617 C C . HIS A 1 106 ? 6.514 31.011 22.469 1.00 36.49 105 HIS A C 1
ATOM 1618 O O . HIS A 1 106 ? 7.241 30.460 23.296 1.00 35.77 105 HIS A O 1
ATOM 1632 N N . ARG A 1 107 ? 6.139 32.285 22.589 1.00 37.94 106 ARG A N 1
ATOM 1633 C CA . ARG A 1 107 ? 6.510 33.110 23.734 1.00 39.53 106 ARG A CA 1
ATOM 1634 C C . ARG A 1 107 ? 6.114 32.464 25.054 1.00 39.57 106 ARG A C 1
ATOM 1635 O O . ARG A 1 107 ? 6.909 32.425 25.991 1.00 39.64 106 ARG A O 1
ATOM 1656 N N . ASP A 1 108 ? 4.871 31.993 25.162 1.00 38.78 107 ASP A N 1
ATOM 1657 C CA . ASP A 1 108 ? 4.420 31.407 26.424 1.00 43.46 107 ASP A CA 1
ATOM 1658 C C . ASP A 1 108 ? 5.206 30.133 26.746 1.00 43.29 107 ASP A C 1
ATOM 1659 O O . ASP A 1 108 ? 5.565 29.892 27.911 1.00 43.53 107 ASP A O 1
ATOM 1668 N N . LEU A 1 109 ? 5.493 29.316 25.721 1.00 38.20 108 LEU A N 1
ATOM 1669 C CA . LEU A 1 109 ? 6.295 28.114 25.918 1.00 39.83 108 LEU A CA 1
ATOM 1670 C C . LEU A 1 109 ? 7.689 28.436 26.430 1.00 39.38 108 LEU A C 1
ATOM 1671 O O . LEU A 1 109 ? 8.133 27.882 27.438 1.00 46.00 108 LEU A O 1
ATOM 1687 N N . VAL A 1 110 ? 8.421 29.283 25.705 1.00 42.05 109 VAL A N 1
ATOM 1688 C CA . VAL A 1 110 ? 9.810 29.553 26.048 1.00 41.57 109 VAL A CA 1
ATOM 1689 C C . VAL A 1 110 ? 9.910 30.229 27.410 1.00 45.14 109 VAL A C 1
ATOM 1690 O O . VAL A 1 110 ? 10.910 30.072 28.116 1.00 44.16 109 VAL A O 1
ATOM 1703 N N . ARG A 1 111 ? 8.877 30.961 27.818 1.00 42.16 110 ARG A N 1
ATOM 1704 C CA . ARG A 1 111 ? 8.937 31.634 29.114 1.00 48.53 110 ARG A CA 1
ATOM 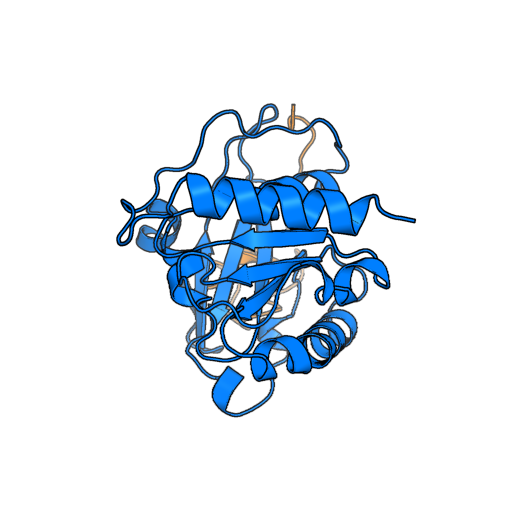1705 C C . ARG A 1 111 ? 8.996 30.623 30.250 1.00 49.24 110 ARG A C 1
ATOM 1706 O O . ARG A 1 111 ? 9.726 30.824 31.224 1.00 46.16 110 ARG A O 1
ATOM 1727 N N . VAL A 1 112 ? 8.233 29.534 30.143 1.00 44.94 111 VAL A N 1
ATOM 1728 C CA . VAL A 1 112 ? 8.176 28.537 31.205 1.00 46.40 111 VAL A CA 1
ATOM 1729 C C . VAL A 1 112 ? 9.171 27.404 30.970 1.00 41.18 111 VAL A C 1
ATOM 1730 O O . VAL A 1 112 ? 9.710 26.859 31.945 1.00 46.44 111 VAL A O 1
ATOM 1743 N N . CYS A 1 113 ? 9.436 27.059 29.708 1.00 41.28 112 CYS A N 1
ATOM 1744 C CA . CYS A 1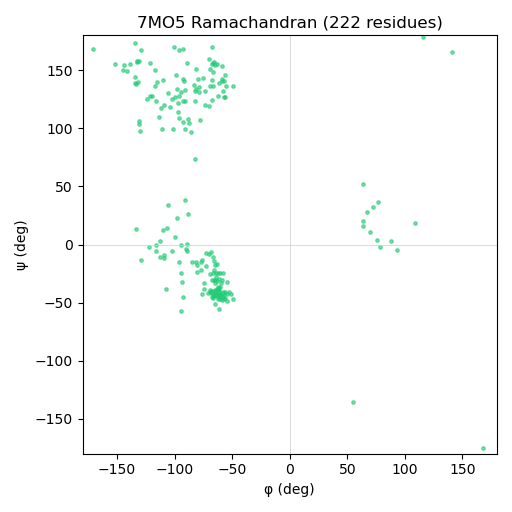 113 ? 10.223 25.870 29.394 1.00 42.67 112 CYS A CA 1
ATOM 1745 C C . CYS A 1 113 ? 11.562 26.131 28.695 1.00 43.37 112 CYS A C 1
ATOM 1746 O O . CYS A 1 113 ? 12.289 25.167 28.409 1.00 43.61 112 CYS A O 1
ATOM 1754 N N . GLU A 1 114 ? 11.916 27.384 28.406 1.00 38.90 113 GLU A N 1
ATOM 1755 C CA . GLU A 1 114 ? 13.188 27.725 27.734 1.00 42.37 113 GLU A CA 1
ATOM 1756 C C . GLU A 1 114 ? 13.320 26.949 26.416 1.00 40.38 113 GLU A C 1
ATOM 1757 O O . GLU A 1 114 ? 12.335 26.844 25.678 1.00 47.19 113 GLU A O 1
ATOM 1769 N N . ASN A 1 115 ? 14.486 26.362 26.116 1.00 38.52 114 ASN A N 1
ATOM 1770 C CA . ASN A 1 115 ? 14.826 25.913 24.762 1.00 40.73 114 ASN A CA 1
ATOM 1771 C C . ASN A 1 115 ? 14.417 24.476 24.496 1.00 35.20 114 ASN A C 1
ATOM 1772 O O . ASN A 1 115 ? 15.126 23.753 23.804 1.00 38.92 114 ASN A O 1
ATOM 1783 N N . ILE A 1 116 ? 13.274 24.015 24.987 1.00 31.47 115 ILE A N 1
ATOM 1784 C CA . ILE A 1 116 ? 12.855 22.656 24.649 1.00 28.80 115 ILE A CA 1
ATOM 1785 C C . ILE A 1 116 ? 12.623 22.583 23.140 1.00 27.48 115 ILE A C 1
ATOM 1786 O O . ILE A 1 116 ? 12.251 23.597 22.494 1.00 28.22 115 ILE A O 1
ATOM 1802 N N . PRO A 1 117 ? 12.736 21.399 22.547 1.00 26.25 116 PRO A N 1
ATOM 1803 C CA . PRO A 1 117 ? 12.443 21.277 21.111 1.00 26.03 116 PRO A CA 1
ATOM 1804 C C . PRO A 1 117 ? 10.969 21.459 20.834 1.00 24.52 116 PRO A C 1
ATOM 1805 O O . PRO A 1 117 ? 10.117 20.923 21.539 1.00 23.54 116 PRO A O 1
ATOM 1816 N N . ILE A 1 118 ? 10.655 22.228 19.783 1.00 23.31 117 ILE A N 1
ATOM 1817 C CA . ILE A 1 118 ? 9.285 22.548 19.422 1.00 21.87 117 ILE A CA 1
ATOM 1818 C C . ILE A 1 118 ? 9.107 22.303 17.930 1.00 21.12 117 ILE A C 1
ATOM 1819 O O . ILE A 1 118 ? 9.939 22.732 17.125 1.00 26.30 117 ILE A O 1
ATOM 1835 N N . VAL A 1 119 ? 7.969 21.738 17.559 1.00 22.87 118 VAL A N 1
ATOM 1836 C CA . VAL A 1 119 ? 7.587 21.561 16.165 1.00 21.57 118 VAL A CA 1
ATOM 1837 C C . VAL A 1 119 ? 6.339 22.376 15.914 1.00 22.82 118 VAL A C 1
ATOM 1838 O O . VAL A 1 119 ? 5.424 22.400 16.746 1.00 23.95 118 VAL A O 1
ATOM 1851 N N . LEU A 1 120 ? 6.321 23.069 14.773 1.00 23.08 119 LEU A N 1
ATOM 1852 C CA . LEU A 1 120 ? 5.178 23.857 14.339 1.00 24.06 119 LEU A CA 1
ATOM 1853 C C . LEU A 1 120 ? 4.395 23.061 13.310 1.00 24.12 119 LEU A C 1
ATOM 1854 O O . LEU A 1 120 ? 4.970 22.575 12.351 1.00 23.99 119 LEU A O 1
ATOM 1870 N N . CYS A 1 121 ? 3.087 22.900 13.532 1.00 22.32 120 CYS A N 1
ATOM 1871 C CA . CYS A 1 121 ? 2.251 22.101 12.646 1.00 21.57 120 CYS A CA 1
ATOM 1872 C C . CYS A 1 121 ? 1.090 22.927 12.125 1.00 24.26 120 CYS A C 1
ATOM 1873 O O . CYS A 1 121 ? 0.327 23.506 12.921 1.00 23.66 120 CYS A O 1
ATOM 1881 N N . GLY A 1 122 ? 0.959 22.992 10.806 1.00 23.39 121 GLY A N 1
ATOM 1882 C CA . GLY A 1 122 ? -0.184 23.591 10.151 1.00 22.85 121 GLY A CA 1
ATOM 1883 C C . GLY A 1 122 ? -1.172 22.515 9.802 1.00 21.88 121 GLY A C 1
ATOM 1884 O O . GLY A 1 122 ? -0.916 21.694 8.902 1.00 23.57 121 GLY A O 1
ATOM 1888 N N . ASN A 1 123 ? -2.298 22.494 10.524 1.00 23.37 122 ASN A N 1
ATOM 1889 C CA . ASN A 1 123 ? -3.284 21.428 10.375 1.00 21.07 122 ASN A CA 1
ATOM 1890 C C . ASN A 1 123 ? -4.366 21.807 9.344 1.00 21.81 122 ASN A C 1
ATOM 1891 O O . ASN A 1 123 ? -4.509 22.941 8.913 1.00 22.64 122 ASN A O 1
ATOM 1902 N N . LYS A 1 124 ? -5.154 20.785 8.984 1.00 21.87 123 LYS A N 1
ATOM 1903 C CA . LYS A 1 124 ? -6.307 20.863 8.082 1.00 23.03 123 LYS A CA 1
ATOM 1904 C C . LYS A 1 124 ? -5.898 21.068 6.635 1.00 25.13 123 LYS A C 1
ATOM 1905 O O . LYS A 1 124 ? -6.646 21.652 5.842 1.00 26.18 123 LYS A O 1
ATOM 1924 N N . VAL A 1 125 ? -4.746 20.527 6.221 1.00 24.36 124 VAL A N 1
ATOM 1925 C CA . VAL A 1 125 ? -4.329 20.718 4.834 1.00 25.96 124 VAL A CA 1
ATOM 1926 C C . VAL A 1 125 ? -5.164 19.892 3.857 1.00 28.13 124 VAL A C 1
ATOM 1927 O O . VAL A 1 125 ? -4.970 19.999 2.641 1.00 32.50 124 VAL A O 1
ATOM 1940 N N . ASP A 1 126 ? -6.031 19.021 4.363 1.00 26.52 125 ASP A N 1
ATOM 1941 C CA . ASP A 1 126 ? -6.975 18.325 3.481 1.00 27.65 125 ASP A CA 1
ATOM 1942 C C . ASP A 1 126 ? -7.974 19.263 2.843 1.00 31.03 125 ASP A C 1
ATOM 1943 O O . ASP A 1 126 ? -8.549 18.910 1.810 1.00 32.77 125 ASP A O 1
ATOM 1952 N N . ILE A 1 127 ? -8.201 20.432 3.434 1.00 30.66 126 ILE A N 1
ATOM 1953 C CA . ILE A 1 127 ? -9.222 21.364 2.947 1.00 36.72 126 ILE A CA 1
ATOM 1954 C C . ILE A 1 127 ? -8.673 22.109 1.731 1.00 40.71 126 ILE A C 1
ATOM 1955 O O . ILE A 1 127 ? -7.554 22.623 1.749 1.00 43.67 126 ILE A O 1
ATOM 1971 N N . LYS A 1 128 ? -9.462 22.162 0.654 1.00 46.17 127 LYS A N 1
ATOM 1972 C CA . LYS A 1 128 ? -8.942 22.708 -0.597 1.00 56.17 127 LYS A CA 1
ATOM 1973 C C . LYS A 1 128 ? -8.679 24.210 -0.500 1.00 48.70 127 LYS A C 1
ATOM 1974 O O . LYS A 1 128 ? -7.667 24.694 -1.003 1.00 49.67 127 LYS A O 1
ATOM 1993 N N . ASP A 1 129 ? -9.568 24.958 0.153 1.00 46.66 128 ASP A N 1
ATOM 1994 C CA . ASP A 1 129 ? -9.460 26.420 0.208 1.00 51.77 128 ASP A CA 1
ATOM 1995 C C . ASP A 1 129 ? -8.476 26.820 1.312 1.00 43.67 128 ASP A C 1
ATOM 1996 O O . ASP A 1 129 ? -8.835 27.337 2.373 1.00 44.37 128 ASP A O 1
ATOM 2005 N N . ARG A 1 130 ? -7.196 26.598 1.026 1.00 38.94 129 ARG A N 1
ATOM 2006 C CA . ARG A 1 130 ? -6.139 26.854 1.988 1.00 36.57 129 ARG A CA 1
ATOM 2007 C C . ARG A 1 130 ? -5.734 28.319 1.974 1.00 38.34 129 ARG A C 1
ATOM 2008 O O . ARG A 1 130 ? -5.595 28.922 0.913 1.00 39.47 129 ARG A O 1
ATOM 2029 N N . LYS A 1 131 ? -5.535 28.883 3.163 1.00 34.22 130 LYS A N 1
ATOM 2030 C CA . LYS A 1 131 ? -5.254 30.309 3.323 1.00 36.17 130 LYS A CA 1
ATOM 2031 C C . LYS A 1 131 ? -3.818 30.599 3.711 1.00 36.53 130 LYS A C 1
ATOM 2032 O O . LYS A 1 131 ? -3.246 31.581 3.231 1.00 40.94 130 LYS A O 1
ATOM 2051 N N . VAL A 1 132 ? -3.221 29.768 4.565 1.00 32.75 131 VAL A N 1
ATOM 2052 C CA . VAL A 1 132 ? -1.845 29.937 4.996 1.00 32.18 131 VAL A CA 1
ATOM 2053 C C . VAL A 1 132 ? -0.990 28.948 4.210 1.00 32.13 131 VAL A C 1
ATOM 2054 O O . VAL A 1 132 ? -0.932 27.766 4.541 1.00 30.39 131 VAL A O 1
ATOM 2067 N N . LYS A 1 133 ? -0.341 29.438 3.150 1.00 36.62 132 LYS A N 1
ATOM 2068 C CA . LYS A 1 133 ? 0.435 28.583 2.265 1.00 38.53 132 LYS A CA 1
ATOM 2069 C C . LYS A 1 133 ? 1.908 28.589 2.654 1.00 36.25 132 LYS A C 1
ATOM 2070 O O . LYS A 1 133 ? 2.375 29.439 3.408 1.00 36.34 132 LYS A O 1
ATOM 2089 N N . ALA A 1 134 ? 2.640 27.636 2.073 1.00 41.25 133 ALA A N 1
ATOM 2090 C CA . ALA A 1 134 ? 4.047 27.431 2.399 1.00 38.67 133 ALA A CA 1
ATOM 2091 C C . ALA A 1 134 ? 4.866 28.715 2.318 1.00 39.24 133 ALA A C 1
ATOM 2092 O O . ALA A 1 134 ? 5.696 28.979 3.194 1.00 42.13 133 ALA A O 1
ATOM 2099 N N . LYS A 1 135 ? 4.653 29.533 1.292 1.00 43.62 134 LYS A N 1
ATOM 2100 C CA . LYS A 1 135 ? 5.510 30.705 1.158 1.00 43.19 134 LYS A CA 1
ATOM 2101 C C . LYS A 1 135 ? 5.372 31.632 2.356 1.00 45.52 134 LYS A C 1
ATOM 2102 O O . LYS A 1 135 ? 6.334 32.328 2.717 1.00 45.74 134 LYS A O 1
ATOM 2121 N N . SER A 1 136 ? 4.205 31.651 2.990 1.00 40.79 135 SER A N 1
ATOM 2122 C CA . SER A 1 136 ? 3.951 32.524 4.125 1.00 44.28 135 SER A CA 1
ATOM 2123 C C . SER A 1 136 ? 4.405 31.936 5.455 1.00 44.85 135 SER A C 1
ATOM 2124 O O . SER A 1 136 ? 4.487 32.672 6.445 1.00 46.15 135 SER A O 1
ATOM 2132 N N . ILE A 1 137 ? 4.683 30.634 5.518 1.00 38.21 136 ILE A N 1
ATOM 2133 C CA . ILE A 1 137 ? 5.016 29.965 6.767 1.00 36.34 136 ILE A CA 1
ATOM 2134 C C . ILE A 1 137 ? 6.512 30.130 7.015 1.00 40.02 136 ILE A C 1
ATOM 2135 O O . ILE A 1 137 ? 7.321 29.381 6.491 1.00 47.72 136 ILE A O 1
ATOM 2151 N N . VAL A 1 138 ? 6.866 31.123 7.831 1.00 48.09 137 VAL A N 1
ATOM 2152 C CA . VAL A 1 138 ? 8.262 31.540 7.974 1.00 57.33 137 VAL A CA 1
ATOM 2153 C C . VAL A 1 138 ? 8.686 31.608 9.435 1.00 59.85 137 VAL A C 1
ATOM 2154 O O . VAL A 1 138 ? 9.880 31.700 9.732 1.00 56.00 137 VAL A O 1
ATOM 2167 N N . PHE A 1 139 ? 7.718 31.557 10.357 1.00 61.92 138 PHE A N 1
ATOM 2168 C CA . PHE A 1 139 ? 8.050 31.647 11.779 1.00 69.65 138 PHE A CA 1
ATOM 2169 C C . PHE A 1 139 ? 9.107 30.622 12.173 1.00 69.41 138 PHE A C 1
ATOM 2170 O O . PHE A 1 139 ? 10.030 30.924 12.947 1.00 68.03 138 PHE A O 1
ATOM 2187 N N . HIS A 1 140 ? 8.991 29.403 11.643 1.00 58.49 139 HIS A N 1
ATOM 2188 C CA . HIS A 1 140 ? 9.918 28.341 12.021 1.00 57.04 139 HIS A CA 1
ATOM 2189 C C . HIS A 1 140 ? 11.354 28.644 11.573 1.00 68.72 139 HIS A C 1
ATOM 2190 O O . HIS A 1 140 ? 12.316 28.233 12.246 1.00 59.02 139 HIS A O 1
ATOM 2204 N N . ARG A 1 141 ? 11.512 29.370 10.461 1.00 65.95 140 ARG A N 1
ATOM 2205 C CA . ARG A 1 141 ? 12.845 29.615 9.925 1.00 72.60 140 ARG A CA 1
ATOM 2206 C C . ARG A 1 141 ? 13.689 30.424 10.900 1.00 83.77 140 ARG A C 1
ATOM 2207 O O . ARG A 1 141 ? 14.891 30.173 11.055 1.00 85.46 140 ARG A O 1
ATOM 2228 N N . LYS A 1 142 ? 13.080 31.396 11.572 1.00 99.47 141 LYS A N 1
ATOM 2229 C CA . LYS A 1 142 ? 13.821 32.342 12.392 1.00 107.96 141 LYS A CA 1
ATOM 2230 C C . LYS A 1 142 ? 14.010 31.879 13.832 1.00 102.23 141 LYS A C 1
ATOM 2231 O O . LYS A 1 142 ? 14.624 32.614 14.617 1.00 97.15 141 LYS A O 1
ATOM 2250 N N . LYS A 1 143 ? 13.510 30.693 14.207 1.00 79.40 142 LYS A N 1
ATOM 2251 C CA . LYS A 1 143 ? 13.512 30.304 15.612 1.00 78.95 142 LYS A CA 1
ATOM 2252 C C . LYS A 1 143 ? 14.002 28.888 15.871 1.00 63.14 142 LYS A C 1
ATOM 2253 O O . LYS A 1 143 ? 13.810 28.384 16.983 1.00 68.29 142 LYS A O 1
ATOM 2272 N N . ASN A 1 144 ? 14.620 28.234 14.894 1.00 79.01 143 ASN A N 1
ATOM 2273 C CA . ASN A 1 144 ? 15.094 26.864 15.067 1.00 78.21 143 ASN A CA 1
ATOM 2274 C C . ASN A 1 144 ? 13.949 25.873 15.229 1.00 85.61 143 ASN A C 1
ATOM 2275 O O . ASN A 1 144 ? 14.098 24.830 15.875 1.00 83.08 143 ASN A O 1
ATOM 2286 N N . LEU A 1 145 ? 12.791 26.186 14.664 1.00 71.76 144 LEU A N 1
ATOM 2287 C CA . LEU A 1 145 ? 11.641 25.302 14.731 1.00 67.84 144 LEU A CA 1
ATOM 2288 C C . LEU A 1 145 ? 11.545 24.502 13.443 1.00 61.34 144 LEU A C 1
ATOM 2289 O O . LEU A 1 145 ? 11.879 24.985 12.359 1.00 65.34 144 LEU A O 1
ATOM 2305 N N . GLN A 1 146 ? 11.078 23.268 13.568 1.00 47.59 145 GLN A N 1
ATOM 2306 C CA . GLN A 1 146 ? 10.773 22.452 12.411 1.00 45.71 145 GLN A CA 1
ATOM 2307 C C . GLN A 1 146 ? 9.301 22.651 12.085 1.00 44.96 145 GLN A C 1
ATOM 2308 O O . GLN A 1 146 ? 8.495 22.815 12.991 1.00 44.65 145 GLN A O 1
ATOM 2322 N N . TYR A 1 147 ? 8.971 22.685 10.794 1.00 29.67 146 TYR A N 1
ATOM 2323 C CA . TYR A 1 147 ? 7.570 22.841 10.359 1.00 26.64 146 TYR A CA 1
ATOM 2324 C C . TYR A 1 147 ? 7.101 21.590 9.611 1.00 23.45 146 TYR A C 1
ATOM 2325 O O . TYR A 1 147 ? 7.841 21.038 8.769 1.00 25.57 146 TYR A O 1
ATOM 2343 N N . TYR A 1 148 ? 5.841 21.165 9.873 1.00 22.44 147 TYR A N 1
ATOM 2344 C CA . TYR A 1 148 ? 5.159 20.200 9.010 1.00 22.55 147 TYR A CA 1
ATOM 2345 C C . TYR A 1 148 ? 3.726 20.629 8.722 1.00 23.29 147 TYR A C 1
ATOM 2346 O O . TYR A 1 148 ? 3.006 21.063 9.631 1.00 24.46 147 TYR A O 1
ATOM 2364 N N . ASP A 1 149 ? 3.320 20.433 7.470 1.00 23.43 148 ASP A N 1
ATOM 2365 C CA . ASP A 1 149 ? 1.910 20.305 7.130 1.00 24.31 148 ASP A CA 1
ATOM 2366 C C . ASP A 1 149 ? 1.352 19.029 7.728 1.00 22.76 148 ASP A C 1
ATOM 2367 O O . ASP A 1 149 ? 1.973 17.972 7.606 1.00 24.39 148 ASP A O 1
ATOM 2376 N N . ILE A 1 150 ? 0.155 19.099 8.317 1.00 21.76 149 ILE A N 1
ATOM 2377 C CA . ILE A 1 150 ? -0.537 17.914 8.804 1.00 22.70 149 ILE A CA 1
ATOM 2378 C C . ILE A 1 150 ? -2.031 17.981 8.474 1.00 21.13 149 ILE A C 1
ATOM 2379 O O . ILE A 1 150 ? -2.597 19.049 8.238 1.00 21.82 149 ILE A O 1
ATOM 2395 N N . SER A 1 151 ? -2.662 16.801 8.390 1.00 21.22 150 SER A N 1
ATOM 2396 C CA . SER A 1 151 ? -4.129 16.724 8.390 1.00 21.60 150 SER A CA 1
ATOM 2397 C C . SER A 1 151 ? -4.486 15.669 9.417 1.00 22.22 150 SER A C 1
ATOM 2398 O O . SER A 1 151 ? -4.356 14.474 9.167 1.00 21.71 150 SER A O 1
ATOM 2406 N N . ALA A 1 152 ? -4.944 16.113 10.575 1.00 19.55 151 ALA A N 1
ATOM 2407 C CA . ALA A 1 152 ? -5.364 15.197 11.621 1.00 20.73 151 ALA A CA 1
ATOM 2408 C C . ALA A 1 152 ? -6.427 14.204 11.118 1.00 20.74 151 ALA A C 1
ATOM 2409 O O . ALA A 1 152 ? -6.334 12.982 11.398 1.00 22.57 151 ALA A O 1
ATOM 2416 N N . LYS A 1 153 ? -7.409 14.697 10.333 1.00 21.62 152 LYS A N 1
ATOM 2417 C CA . LYS A 1 153 ? -8.543 13.864 9.976 1.00 21.93 152 LYS A CA 1
ATOM 2418 C C . LYS A 1 153 ? -8.175 12.791 8.970 1.00 22.30 152 LYS A C 1
ATOM 2419 O O . LYS A 1 153 ? -8.957 11.862 8.761 1.00 26.00 152 LYS A O 1
ATOM 2438 N N . SER A 1 154 ? -7.034 12.947 8.263 1.00 21.04 153 SER A N 1
ATOM 2439 C CA . SER A 1 154 ? -6.628 11.947 7.284 1.00 22.01 153 SER A CA 1
ATOM 2440 C C . SER A 1 154 ? -5.353 11.196 7.700 1.00 22.56 153 SER A C 1
ATOM 2441 O O . SER A 1 154 ? -4.839 10.409 6.908 1.00 23.85 153 SER A O 1
ATOM 2449 N N . ASN A 1 155 ? -4.818 11.471 8.881 1.00 20.08 154 ASN A N 1
ATOM 2450 C CA . ASN A 1 155 ? -3.540 10.984 9.382 1.00 20.72 154 ASN A CA 1
ATOM 2451 C C . ASN A 1 155 ? -2.334 11.466 8.563 1.00 22.58 154 ASN A C 1
ATOM 2452 O O . ASN A 1 155 ? -1.222 10.931 8.729 1.00 21.22 154 ASN A O 1
ATOM 2463 N N . TYR A 1 156 ? -2.496 12.485 7.729 1.00 20.85 155 TYR A N 1
ATOM 2464 C CA . TYR A 1 156 ? -1.404 12.907 6.861 1.00 22.64 155 TYR A CA 1
ATOM 2465 C C . TYR A 1 156 ? -0.282 13.492 7.712 1.00 22.27 155 TYR A C 1
ATOM 2466 O O . TYR A 1 156 ? -0.494 14.422 8.487 1.00 22.38 155 TYR A O 1
ATOM 2484 N N . ASN A 1 157 ? 0.907 12.934 7.557 1.00 20.62 156 ASN A N 1
ATOM 2485 C CA . ASN A 1 157 ? 2.130 13.350 8.234 1.00 23.43 156 ASN A CA 1
ATOM 2486 C C . ASN A 1 157 ? 2.068 13.177 9.750 1.00 20.26 156 ASN A C 1
ATOM 2487 O O . ASN A 1 157 ? 2.864 13.793 10.470 1.00 20.73 156 ASN A O 1
ATOM 2498 N N . PHE A 1 158 ? 1.162 12.332 10.257 1.00 19.88 157 PHE A N 1
ATOM 2499 C CA . PHE A 1 158 ? 0.981 12.192 11.699 1.00 18.08 157 PHE A CA 1
ATOM 2500 C C . PHE A 1 158 ? 2.305 11.980 12.436 1.00 18.64 157 PHE A C 1
ATOM 2501 O O . PHE A 1 158 ? 2.527 12.567 13.491 1.00 19.73 157 PHE A O 1
ATOM 2518 N N . GLU A 1 159 ? 3.145 11.087 11.942 1.00 20.98 158 GLU A N 1
ATOM 2519 C CA . GLU A 1 159 ? 4.319 10.695 12.670 1.00 21.75 158 GLU A CA 1
ATOM 2520 C C . GLU A 1 159 ? 5.451 11.717 12.607 1.00 20.55 158 GLU A C 1
ATOM 2521 O O . GLU A 1 159 ? 6.398 11.632 13.413 1.00 21.76 158 GLU A O 1
ATOM 2533 N N . LYS A 1 160 ? 5.401 12.665 11.699 1.00 19.55 159 LYS A N 1
ATOM 2534 C CA . LYS A 1 160 ? 6.574 13.483 11.433 1.00 22.07 159 LYS A CA 1
ATOM 2535 C C . LYS A 1 160 ? 6.964 14.349 12.621 1.00 20.43 159 LYS A C 1
ATOM 2536 O O . LYS A 1 160 ? 8.160 14.440 12.931 1.00 20.62 159 LYS A O 1
ATOM 2555 N N . PRO A 1 161 ? 6.038 15.010 13.313 1.00 20.14 160 PRO A N 1
ATOM 2556 C CA . PRO A 1 161 ? 6.486 15.841 14.437 1.00 21.24 160 PRO A CA 1
ATOM 2557 C C . PRO A 1 161 ? 7.145 15.009 15.506 1.00 18.43 160 PRO A C 1
ATOM 2558 O O . PRO A 1 161 ? 8.132 15.427 16.137 1.00 19.84 160 PRO A O 1
ATOM 2569 N N . PHE A 1 162 ? 6.587 13.827 15.742 1.00 19.32 161 PHE A N 1
ATOM 2570 C CA . PHE A 1 162 ? 7.101 12.978 16.806 1.00 19.18 161 PHE A CA 1
ATOM 2571 C C . PHE A 1 162 ? 8.479 12.417 16.476 1.00 21.41 161 PHE A C 1
ATOM 2572 O O . PHE A 1 162 ? 9.353 12.342 17.343 1.00 21.33 161 PHE A O 1
ATOM 2589 N N . LEU A 1 163 ? 8.714 12.042 15.216 1.00 21.30 162 LEU A N 1
ATOM 2590 C CA . LEU A 1 163 ? 10.042 11.570 14.858 1.00 21.51 162 LEU A CA 1
ATOM 2591 C C . LEU A 1 163 ? 11.078 12.684 15.014 1.00 22.44 162 LEU A C 1
ATOM 2592 O O . LEU A 1 163 ? 12.188 12.465 15.514 1.00 21.87 162 LEU A O 1
ATOM 2608 N N . TRP A 1 164 ? 10.752 13.900 14.571 1.00 21.63 163 TRP A N 1
ATOM 2609 C CA . TRP A 1 164 ? 11.719 14.983 14.668 1.00 22.28 163 TRP A CA 1
ATOM 2610 C C . TRP A 1 164 ? 12.046 15.257 16.124 1.00 21.87 163 TRP A C 1
ATOM 2611 O O . TRP A 1 164 ? 13.227 15.402 16.494 1.00 21.93 163 TRP A O 1
ATOM 2632 N N . LEU A 1 165 ? 11.001 15.316 16.965 1.00 22.02 164 LEU A N 1
ATOM 2633 C CA . LEU A 1 165 ? 11.251 15.536 18.393 1.00 21.31 164 LEU A CA 1
ATOM 2634 C C . LEU A 1 165 ? 12.075 14.416 18.991 1.00 20.50 164 LEU A C 1
ATOM 2635 O O . LEU A 1 165 ? 12.975 14.661 19.790 1.00 22.53 164 LEU A O 1
ATOM 2651 N N . ALA A 1 166 ? 11.754 13.178 18.639 1.00 21.31 165 ALA A N 1
ATOM 2652 C CA . ALA A 1 166 ? 12.490 12.064 19.231 1.00 20.42 165 ALA A CA 1
ATOM 2653 C C . ALA A 1 166 ? 13.959 12.153 18.886 1.00 22.32 165 ALA A C 1
ATOM 2654 O O . ALA A 1 166 ? 14.838 11.928 19.726 1.00 22.30 165 ALA A O 1
ATOM 2661 N N . ARG A 1 167 ? 14.252 12.481 17.644 1.00 22.86 166 ARG A N 1
ATOM 2662 C CA . ARG A 1 167 ? 15.662 12.639 17.275 1.00 23.71 166 ARG A CA 1
ATOM 2663 C C . ARG A 1 167 ? 16.363 13.706 18.107 1.00 23.65 166 ARG A C 1
ATOM 2664 O O . ARG A 1 167 ? 17.514 13.518 18.509 1.00 26.28 166 ARG A O 1
ATOM 2685 N N . LYS A 1 168 ? 15.721 14.844 18.309 1.00 23.53 167 LYS A N 1
ATOM 2686 C CA . LYS A 1 168 ? 16.327 15.909 19.098 1.00 25.17 167 LYS A CA 1
ATOM 2687 C C . LYS A 1 168 ? 16.507 15.498 20.551 1.00 25.22 167 LYS A C 1
ATOM 2688 O O . LYS A 1 168 ? 17.551 15.801 21.168 1.00 26.62 167 LYS A O 1
ATOM 2707 N N . LEU A 1 169 ? 15.489 14.868 21.128 1.00 23.84 168 LEU A N 1
ATOM 2708 C CA . LEU A 1 169 ? 15.501 14.545 22.545 1.00 24.48 168 LEU A CA 1
ATOM 2709 C C . LEU A 1 169 ? 16.541 13.496 22.867 1.00 27.74 168 LEU A C 1
ATOM 2710 O O . LEU A 1 169 ? 17.247 13.597 23.891 1.00 26.56 168 LEU A O 1
ATOM 2726 N N . ILE A 1 170 ? 16.635 12.477 22.012 1.00 25.67 169 ILE A N 1
ATOM 2727 C CA . ILE A 1 170 ? 17.630 11.426 22.221 1.00 26.13 169 ILE A CA 1
ATOM 2728 C C . ILE A 1 170 ? 19.001 11.841 21.749 1.00 29.43 169 ILE A C 1
ATOM 2729 O O . ILE A 1 170 ? 20.000 11.310 22.239 1.00 30.74 169 ILE A O 1
ATOM 2745 N N . GLY A 1 171 ? 19.081 12.790 20.827 1.00 27.78 170 GLY A N 1
ATOM 2746 C CA . GLY A 1 171 ? 20.342 13.182 20.266 1.00 30.75 170 GLY A CA 1
ATOM 2747 C C . GLY A 1 171 ? 20.853 12.185 19.247 1.00 33.18 170 GLY A C 1
ATOM 2748 O O . GLY A 1 171 ? 22.070 11.942 19.185 1.00 34.19 170 GLY A O 1
ATOM 2752 N N . ASP A 1 172 ? 19.954 11.587 18.462 1.00 28.91 171 ASP A N 1
ATOM 2753 C CA . ASP A 1 172 ? 20.324 10.569 17.465 1.00 27.54 171 ASP A CA 1
ATOM 2754 C C . ASP A 1 172 ? 19.675 10.951 16.148 1.00 26.65 171 ASP A C 1
ATOM 2755 O O . ASP A 1 172 ? 18.467 10.719 15.949 1.00 26.44 171 ASP A O 1
ATOM 2764 N N . PRO A 1 173 ? 20.409 11.604 15.252 1.00 30.19 172 PRO A N 1
ATOM 2765 C CA . PRO A 1 173 ? 19.800 12.053 14.004 1.00 31.48 172 PRO A CA 1
ATOM 2766 C C . PRO A 1 173 ? 19.363 10.922 13.102 1.00 32.51 172 PRO A C 1
ATOM 2767 O O . PRO A 1 173 ? 18.602 11.183 12.164 1.00 35.60 172 PRO A O 1
ATOM 2778 N N . ASN A 1 174 ? 19.808 9.701 13.370 1.00 34.95 173 ASN A N 1
ATOM 2779 C CA . ASN A 1 174 ? 19.477 8.531 12.565 1.00 36.10 173 ASN A CA 1
ATOM 2780 C C . ASN A 1 174 ? 18.362 7.674 13.175 1.00 32.92 173 ASN A C 1
ATOM 2781 O O . ASN A 1 174 ? 18.102 6.565 12.681 1.00 33.42 173 ASN A O 1
ATOM 2792 N N . LEU A 1 175 ? 17.745 8.133 14.251 1.00 27.54 174 LEU A N 1
ATOM 2793 C CA . LEU A 1 175 ? 16.634 7.384 14.841 1.00 24.92 174 LEU A CA 1
ATOM 2794 C C . LEU A 1 175 ? 15.538 7.226 13.796 1.00 27.24 174 LEU A C 1
ATOM 2795 O O . LEU A 1 175 ? 15.234 8.163 13.061 1.00 27.48 174 LEU A O 1
ATOM 2811 N N . GLU A 1 176 ? 14.905 6.041 13.758 1.00 27.67 175 GLU A N 1
ATOM 2812 C CA . GLU A 1 176 ? 13.771 5.798 12.873 1.00 25.47 175 GLU A CA 1
ATOM 2813 C C . GLU A 1 176 ? 12.635 5.127 13.656 1.00 24.34 175 GLU A C 1
ATOM 2814 O O . GLU A 1 176 ? 12.858 4.512 14.696 1.00 23.86 175 GLU A O 1
ATOM 2826 N N . PHE A 1 177 ? 11.412 5.279 13.142 1.00 23.46 176 PHE A N 1
ATOM 2827 C CA . PHE A 1 177 ? 10.255 4.511 13.626 1.00 22.40 176 PHE A CA 1
ATOM 2828 C C . PHE A 1 177 ? 10.159 3.236 12.786 1.00 25.58 176 PHE A C 1
ATOM 2829 O O . PHE A 1 177 ? 10.106 3.308 11.558 1.00 30.54 176 PHE A O 1
ATOM 2846 N N . VAL A 1 178 ? 10.183 2.070 13.436 1.00 25.83 177 VAL A N 1
ATOM 2847 C CA . VAL A 1 178 ? 10.207 0.823 12.655 1.00 25.18 177 VAL A CA 1
ATOM 2848 C C . VAL A 1 178 ? 8.823 0.437 12.158 1.00 25.30 177 VAL A C 1
ATOM 2849 O O . VAL A 1 178 ? 8.706 -0.363 11.222 1.00 27.00 177 VAL A O 1
ATOM 2862 N N . ALA A 1 179 ? 7.783 0.992 12.744 1.00 23.37 178 ALA A N 1
ATOM 2863 C CA . ALA A 1 179 ? 6.425 0.772 12.295 1.00 24.66 178 ALA A CA 1
ATOM 2864 C C . ALA A 1 179 ? 5.574 1.949 12.715 1.00 22.13 178 ALA A C 1
ATOM 2865 O O . ALA A 1 179 ? 5.882 2.634 13.684 1.00 22.83 178 ALA A O 1
ATOM 2872 N N A MET A 1 180 ? 4.505 2.199 11.960 0.63 25.34 179 MET A N 1
ATOM 2873 N N B MET A 1 180 ? 4.503 2.174 11.982 0.37 25.35 179 MET A N 1
ATOM 2874 C CA A MET A 1 180 ? 3.575 3.238 12.364 0.63 25.85 179 MET A CA 1
ATOM 2875 C CA B MET A 1 180 ? 3.568 3.223 12.351 0.37 25.87 179 MET A CA 1
ATOM 2876 C C A MET A 1 180 ? 2.700 2.753 13.522 0.63 23.09 179 MET A C 1
ATOM 2877 C C B MET A 1 180 ? 2.676 2.754 13.500 0.37 23.19 179 MET A C 1
ATOM 2878 O O A MET A 1 180 ? 2.350 1.574 13.622 0.63 24.61 179 MET A O 1
ATOM 2879 O O B MET A 1 180 ? 2.295 1.581 13.571 0.37 24.60 179 MET A O 1
ATOM 2906 N N . PRO A 1 181 ? 2.319 3.639 14.415 1.00 23.03 180 PRO A N 1
ATOM 2907 C CA . PRO A 1 181 ? 1.343 3.268 15.417 1.00 21.88 180 PRO A CA 1
ATOM 2908 C C . PRO A 1 181 ? 0.006 2.985 14.782 1.00 22.17 180 PRO A C 1
ATOM 2909 O O . PRO A 1 181 ? -0.271 3.465 13.690 1.00 23.81 180 PRO A O 1
ATOM 2920 N N . ALA A 1 182 ? -0.833 2.235 15.488 1.00 22.42 181 ALA A N 1
ATOM 2921 C CA . ALA A 1 182 ? -2.215 1.997 15.021 1.00 21.31 181 ALA A CA 1
ATOM 2922 C C . ALA A 1 182 ? -3.005 3.289 15.142 1.00 20.72 181 ALA A C 1
ATOM 2923 O O . ALA A 1 182 ? -3.154 3.833 16.236 1.00 20.36 181 ALA A O 1
ATOM 2930 N N . LEU A 1 183 ? -3.494 3.784 14.010 1.00 20.19 182 LEU A N 1
ATOM 2931 C CA . LEU A 1 183 ? -4.209 5.037 13.985 1.00 19.89 182 LEU A CA 1
ATOM 2932 C C . LEU A 1 183 ? -5.649 4.826 13.539 1.00 18.37 182 LEU A C 1
ATOM 2933 O O . LEU A 1 183 ? -5.973 3.903 12.776 1.00 21.15 182 LEU A O 1
ATOM 2949 N N . ALA A 1 184 ? -6.517 5.714 14.054 1.00 19.43 183 ALA A N 1
ATOM 2950 C CA . ALA A 1 184 ? -7.921 5.730 13.644 1.00 19.16 183 ALA A CA 1
ATOM 2951 C C . ALA A 1 184 ? -7.997 5.872 12.137 1.00 22.24 183 ALA A C 1
ATOM 2952 O O . ALA A 1 184 ? -7.286 6.684 11.578 1.00 22.41 183 ALA A O 1
ATOM 2959 N N . PRO A 1 185 ? -8.862 5.124 11.451 1.00 23.03 184 PRO A N 1
ATOM 2960 C CA . PRO A 1 185 ? -8.914 5.204 9.997 1.00 28.47 184 PRO A CA 1
ATOM 2961 C C . PRO A 1 185 ? -9.217 6.617 9.545 1.00 23.02 184 PRO A C 1
ATOM 2962 O O . PRO A 1 185 ? -10.011 7.299 10.203 1.00 24.38 184 PRO A O 1
ATOM 2973 N N . PRO A 1 186 ? -8.605 7.062 8.459 1.00 24.20 185 PRO A N 1
ATOM 2974 C CA . PRO A 1 186 ? -8.888 8.407 7.945 1.00 26.04 185 PRO A CA 1
ATOM 2975 C C . PRO A 1 186 ? -10.384 8.646 7.828 1.00 25.72 185 PRO A C 1
ATOM 2976 O O . PRO A 1 186 ? -11.145 7.787 7.383 1.00 26.56 185 PRO A O 1
ATOM 2987 N N . GLU A 1 187 ? -10.813 9.842 8.255 1.00 22.76 186 GLU A N 1
ATOM 2988 C CA . GLU A 1 187 ? -12.189 10.255 8.129 1.00 23.86 186 GLU A CA 1
ATOM 2989 C C . GLU A 1 187 ? -12.439 11.059 6.867 1.00 30.40 186 GLU A C 1
ATOM 2990 O O . GLU A 1 187 ? -13.561 11.075 6.361 1.00 30.75 186 GLU A O 1
ATOM 3002 N N . VAL A 1 188 ? -11.415 11.691 6.333 1.00 25.34 187 VAL A N 1
ATOM 3003 C CA . VAL A 1 188 ? -11.494 12.389 5.063 1.00 29.56 187 VAL A CA 1
ATOM 3004 C C . VAL A 1 188 ? -10.310 11.922 4.238 1.00 28.96 187 VAL A C 1
ATOM 3005 O O . VAL A 1 188 ? -9.280 11.505 4.787 1.00 27.63 187 VAL A O 1
ATOM 3018 N N . VAL A 1 189 ? -10.457 12.072 2.930 1.00 31.66 188 VAL A N 1
ATOM 3019 C CA . VAL A 1 189 ? -9.382 11.765 2.005 1.00 32.38 188 VAL A CA 1
ATOM 3020 C C . VAL A 1 189 ? -8.419 12.941 1.944 1.00 34.34 188 VAL A C 1
ATOM 3021 O O . VAL A 1 189 ? -8.831 14.107 1.826 1.00 35.57 188 VAL A O 1
ATOM 3034 N N . MET A 1 190 ? -7.136 12.645 2.020 1.00 33.17 189 MET A N 1
ATOM 3035 C CA . MET A 1 190 ? -6.107 13.606 1.675 1.00 29.33 189 MET A CA 1
ATOM 3036 C C . MET A 1 190 ? -5.759 13.386 0.209 1.00 34.43 189 MET A C 1
ATOM 3037 O O . MET A 1 190 ? -5.114 12.388 -0.140 1.00 35.38 189 MET A O 1
ATOM 3051 N N . ASP A 1 191 ? -6.209 14.284 -0.648 1.00 34.16 190 ASP A N 1
ATOM 3052 C CA . ASP A 1 191 ? -6.020 14.083 -2.077 1.00 34.30 190 ASP A CA 1
ATOM 3053 C C . ASP A 1 191 ? -4.536 13.922 -2.388 1.00 37.39 190 ASP A C 1
ATOM 3054 O O . ASP A 1 191 ? -3.743 14.770 -1.993 1.00 32.55 190 ASP A O 1
ATOM 3063 N N . PRO A 1 192 ? -4.125 12.854 -3.088 1.00 42.28 191 PRO A N 1
ATOM 3064 C CA . PRO A 1 192 ? -2.688 12.679 -3.361 1.00 38.54 191 PRO A CA 1
ATOM 3065 C C . PRO A 1 192 ? -2.073 13.797 -4.203 1.00 35.77 191 PRO A C 1
ATOM 3066 O O . PRO A 1 192 ? -0.953 14.219 -3.911 1.00 39.39 191 PRO A O 1
ATOM 3077 N N . ALA A 1 193 ? -2.785 14.301 -5.199 1.00 38.81 192 ALA A N 1
ATOM 3078 C CA . ALA A 1 193 ? -2.249 15.416 -5.988 1.00 38.25 192 ALA A CA 1
ATOM 3079 C C . ALA A 1 193 ? -2.065 16.651 -5.111 1.00 39.71 192 ALA A C 1
ATOM 3080 O O . ALA A 1 193 ? -1.069 17.361 -5.221 1.00 36.34 192 ALA A O 1
ATOM 3087 N N . LEU A 1 194 ? -3.042 16.947 -4.257 1.00 37.17 193 LEU A N 1
ATOM 3088 C CA . LEU A 1 194 ? -2.919 18.091 -3.357 1.00 38.10 193 LEU A CA 1
ATOM 3089 C C . LEU A 1 194 ? -1.721 17.937 -2.426 1.00 35.13 193 LEU A C 1
ATOM 3090 O O . LEU A 1 194 ? -0.942 18.871 -2.231 1.00 35.30 193 LEU A O 1
ATOM 3106 N N . ALA A 1 195 ? -1.568 16.756 -1.815 1.00 31.80 194 ALA A N 1
ATOM 3107 C CA . ALA A 1 195 ? -0.420 16.521 -0.965 1.00 31.49 194 ALA A CA 1
ATOM 3108 C C . ALA A 1 195 ? 0.881 16.738 -1.740 1.00 32.69 194 ALA A C 1
ATOM 3109 O O . ALA A 1 195 ? 1.805 17.382 -1.241 1.00 32.09 194 ALA A O 1
ATOM 3116 N N . ALA A 1 196 ? 0.966 16.177 -2.942 1.00 36.55 195 ALA A N 1
ATOM 3117 C CA . ALA A 1 196 ? 2.173 16.321 -3.750 1.00 35.90 195 ALA A CA 1
ATOM 3118 C C . ALA A 1 196 ? 2.445 17.790 -4.045 1.00 38.61 195 ALA A C 1
ATOM 3119 O O . ALA A 1 196 ? 3.598 18.243 -4.023 1.00 39.20 195 ALA A O 1
ATOM 3126 N N . GLN A 1 197 ? 1.394 18.556 -4.337 1.00 33.27 196 GLN A N 1
ATOM 3127 C CA . GLN A 1 197 ? 1.577 19.973 -4.626 1.00 38.43 196 GLN A CA 1
ATOM 3128 C C . GLN A 1 197 ? 2.054 20.722 -3.393 1.00 35.66 196 GLN A C 1
ATOM 3129 O O . GLN A 1 197 ? 2.999 21.507 -3.470 1.00 36.07 196 GLN A O 1
ATOM 3143 N N . TYR A 1 198 ? 1.415 20.476 -2.235 1.00 31.89 197 TYR A N 1
ATOM 3144 C CA . TYR A 1 198 ? 1.843 21.108 -0.991 1.00 30.59 197 TYR A CA 1
ATOM 3145 C C . TYR A 1 198 ? 3.254 20.690 -0.616 1.00 34.16 197 TYR A C 1
ATOM 3146 O O . TYR A 1 198 ? 4.024 21.494 -0.093 1.00 31.32 197 TYR A O 1
ATOM 3164 N N . GLU A 1 199 ? 3.594 19.423 -0.832 1.00 33.00 198 GLU A N 1
ATOM 3165 C CA . GLU A 1 199 ? 4.956 18.985 -0.565 1.00 32.09 198 GLU A CA 1
ATOM 3166 C C . GLU A 1 199 ? 5.938 19.739 -1.465 1.00 33.42 198 GLU A C 1
ATOM 3167 O O . GLU A 1 199 ? 6.981 20.213 -0.992 1.00 33.10 198 GLU A O 1
ATOM 3179 N N . HIS A 1 200 ? 5.593 19.881 -2.744 1.00 38.15 199 HIS A N 1
ATOM 3180 C CA . HIS A 1 200 ? 6.433 20.638 -3.675 1.00 38.76 199 HIS A CA 1
ATOM 3181 C C . HIS A 1 200 ? 6.560 22.093 -3.244 1.00 38.57 199 HIS A C 1
ATOM 3182 O O . HIS A 1 200 ? 7.650 22.663 -3.262 1.00 39.56 199 HIS A O 1
ATOM 3196 N N . ASP A 1 201 ? 5.449 22.718 -2.850 1.00 38.25 200 ASP A N 1
ATOM 3197 C CA . ASP A 1 201 ? 5.496 24.120 -2.465 1.00 39.27 200 ASP A CA 1
ATOM 3198 C C . ASP A 1 201 ? 6.388 24.341 -1.251 1.00 38.31 200 ASP A C 1
ATOM 3199 O O . ASP A 1 201 ? 7.097 25.350 -1.174 1.00 38.51 200 ASP A O 1
ATOM 3208 N N . LEU A 1 202 ? 6.389 23.411 -0.304 1.00 38.21 201 LEU A N 1
ATOM 3209 C CA . LEU A 1 202 ? 7.246 23.574 0.855 1.00 39.12 201 LEU A CA 1
ATOM 3210 C C . LEU A 1 202 ? 8.705 23.383 0.494 1.00 40.78 201 LEU A C 1
ATOM 3211 O O . LEU A 1 202 ? 9.563 24.124 0.978 1.00 41.45 201 LEU A O 1
ATOM 3227 N N . GLU A 1 203 ? 9.002 22.386 -0.340 1.00 41.15 202 GLU A N 1
ATOM 3228 C CA . GLU A 1 203 ? 10.376 22.164 -0.760 1.00 46.48 202 GLU A CA 1
ATOM 3229 C C . GLU A 1 203 ? 10.919 23.404 -1.461 1.00 43.71 202 GLU A C 1
ATOM 3230 O O . GLU A 1 203 ? 12.040 23.847 -1.189 1.00 44.14 202 GLU A O 1
ATOM 3242 N N . VAL A 1 204 ? 10.144 23.961 -2.396 1.00 41.97 203 VAL A N 1
ATOM 3243 C CA . VAL A 1 204 ? 10.585 25.155 -3.100 1.00 42.25 203 VAL A CA 1
ATOM 3244 C C . VAL A 1 204 ? 10.800 26.300 -2.123 1.00 42.32 203 VAL A C 1
ATOM 3245 O O . VAL A 1 204 ? 11.802 27.039 -2.210 1.00 43.35 203 VAL A O 1
ATOM 3258 N N . ALA A 1 205 ? 9.866 26.473 -1.180 1.00 41.27 204 ALA A N 1
ATOM 3259 C CA . ALA A 1 205 ? 10.022 27.540 -0.196 1.00 41.30 204 ALA A CA 1
ATOM 3260 C C . ALA A 1 205 ? 11.280 27.342 0.650 1.00 42.76 204 ALA A C 1
ATOM 3261 O O . ALA A 1 205 ? 11.993 28.305 0.970 1.00 45.89 204 ALA A O 1
ATOM 3268 N N . GLN A 1 206 ? 11.599 26.097 0.986 1.00 43.34 205 GLN A N 1
ATOM 3269 C CA . GLN A 1 206 ? 12.732 25.863 1.861 1.00 44.73 205 GLN A CA 1
ATOM 3270 C C . GLN A 1 206 ? 14.061 26.008 1.126 1.00 46.21 205 GLN A C 1
ATOM 3271 O O . GLN A 1 206 ? 15.074 26.287 1.761 1.00 50.56 205 GLN A O 1
ATOM 3285 N N . THR A 1 207 ? 14.073 25.870 -0.194 1.00 46.19 206 THR A N 1
ATOM 3286 C CA . THR A 1 207 ? 15.320 25.862 -0.945 1.00 47.65 206 THR A CA 1
ATOM 3287 C C . THR A 1 207 ? 15.540 27.116 -1.785 1.00 47.74 206 THR A C 1
ATOM 3288 O O . THR A 1 207 ? 16.664 27.324 -2.274 1.00 49.09 206 THR A O 1
ATOM 3299 N N . THR A 1 208 ? 14.536 27.964 -1.955 1.00 46.43 207 THR A N 1
ATOM 3300 C CA . THR A 1 208 ? 14.627 29.005 -2.980 1.00 46.46 207 THR A CA 1
ATOM 3301 C C . THR A 1 208 ? 15.469 30.178 -2.507 1.00 51.65 207 THR A C 1
ATOM 3302 O O . THR A 1 208 ? 15.397 30.589 -1.344 1.00 54.36 207 THR A O 1
ATOM 3313 N N . ALA A 1 209 ? 16.241 30.743 -3.443 1.00 54.99 208 ALA A N 1
ATOM 3314 C CA . ALA A 1 209 ? 17.046 31.923 -3.163 1.00 58.62 208 ALA A CA 1
ATOM 3315 C C . ALA A 1 209 ? 16.290 33.175 -3.630 1.00 61.02 208 ALA A C 1
ATOM 3316 O O . ALA A 1 209 ? 16.809 34.286 -3.550 1.00 68.58 208 ALA A O 1
ATOM 3323 N N . GLY B 2 7 ? 21.177 0.465 20.920 1.00 84.09 839 GLY B N 1
ATOM 3324 C CA . GLY B 2 7 ? 19.856 0.468 21.519 1.00 81.55 839 GLY B CA 1
ATOM 3325 C C . GLY B 2 7 ? 19.675 1.592 22.517 1.00 81.12 839 GLY B C 1
ATOM 3326 O O . GLY B 2 7 ? 20.550 2.440 22.664 1.00 82.92 839 GLY B O 1
ATOM 3329 N N . LEU B 2 8 ? 18.515 1.618 23.183 1.00 80.64 840 LEU B N 1
ATOM 3330 C CA . LEU B 2 8 ? 18.317 2.426 24.382 1.00 82.63 840 LEU B CA 1
ATOM 3331 C C . LEU B 2 8 ? 18.707 1.657 25.636 1.00 89.05 840 LEU B C 1
ATOM 3332 O O . LEU B 2 8 ? 18.180 1.933 26.728 1.00 86.00 840 LEU B O 1
ATOM 3348 N N . ASP B 2 9 ? 19.620 0.685 25.492 1.00 97.59 841 ASP B N 1
ATOM 3349 C CA . ASP B 2 9 ? 20.029 -0.171 26.600 1.00 101.67 841 ASP B CA 1
ATOM 3350 C C . ASP B 2 9 ? 20.595 0.628 27.769 1.00 98.78 841 ASP B C 1
ATOM 3351 O O . ASP B 2 9 ? 20.551 0.158 28.913 1.00 92.20 841 ASP B O 1
ATOM 3360 N N . LYS B 2 10 ? 21.109 1.827 27.512 1.00 98.13 842 LYS B N 1
ATOM 3361 C CA . LYS B 2 10 ? 21.790 2.618 28.523 1.00 98.24 842 LYS B CA 1
ATOM 3362 C C . LYS B 2 10 ? 20.887 3.674 29.162 1.00 91.80 842 LYS B C 1
ATOM 3363 O O . LYS B 2 10 ? 21.395 4.668 29.695 1.00 83.81 842 LYS B O 1
ATOM 3382 N N . PHE B 2 11 ? 19.569 3.484 29.125 1.00 80.57 843 PHE B N 1
ATOM 3383 C CA . PHE B 2 11 ? 18.656 4.429 29.744 1.00 79.68 843 PHE B CA 1
ATOM 3384 C C . PHE B 2 11 ? 18.366 4.049 31.191 1.00 79.64 843 PHE B C 1
ATOM 3385 O O . PHE B 2 11 ? 18.048 2.893 31.481 1.00 79.85 843 PHE B O 1
ATOM 3402 N N . LYS B 2 12 ? 18.446 5.035 32.086 1.00 76.74 844 LYS B N 1
ATOM 3403 C CA . LYS B 2 12 ? 18.076 4.855 33.482 1.00 73.97 844 LYS B CA 1
ATOM 3404 C C . LYS B 2 12 ? 17.451 6.147 33.997 1.00 65.64 844 LYS B C 1
ATOM 3405 O O . LYS B 2 12 ? 17.782 7.243 33.531 1.00 62.05 844 LYS B O 1
ATOM 3424 N N . LYS B 2 13 ? 16.532 6.007 34.963 1.00 55.41 845 LYS B N 1
ATOM 3425 C CA . LYS B 2 13 ? 15.931 7.146 35.624 1.00 53.23 845 LYS B CA 1
ATOM 3426 C C . LYS B 2 13 ? 16.747 7.551 36.838 1.00 51.54 845 LYS B C 1
ATOM 3427 O O . LYS B 2 13 ? 17.487 6.739 37.393 1.00 51.66 845 LYS B O 1
ATOM 3446 N N . PRO B 2 14 ? 16.657 8.811 37.271 1.00 49.92 846 PRO B N 1
ATOM 3447 C CA . PRO B 2 14 ? 17.362 9.206 38.497 1.00 48.29 846 PRO B CA 1
ATOM 3448 C C . PRO B 2 14 ? 16.957 8.336 39.672 1.00 48.64 846 PRO B C 1
ATOM 3449 O O . PRO B 2 14 ? 15.820 7.873 39.778 1.00 49.66 846 PRO B O 1
ATOM 3460 N N . GLU B 2 15 ? 17.928 8.101 40.558 1.00 47.80 847 GLU B N 1
ATOM 3461 C CA . GLU B 2 15 ? 17.694 7.256 41.723 1.00 48.04 847 GLU B CA 1
ATOM 3462 C C . GLU B 2 15 ? 16.520 7.787 42.538 1.00 47.52 847 GLU B C 1
ATOM 3463 O O . GLU B 2 15 ? 16.479 8.961 42.897 1.00 46.03 847 GLU B O 1
ATOM 3475 N N . GLY B 2 16 ? 15.547 6.921 42.807 1.00 48.78 848 GLY B N 1
ATOM 3476 C CA . GLY B 2 16 ? 14.427 7.288 43.634 1.00 48.40 848 GLY B CA 1
ATOM 3477 C C . GLY B 2 16 ? 13.352 8.122 42.952 1.00 48.51 848 GLY B C 1
ATOM 3478 O O . GLY B 2 16 ? 12.349 8.446 43.599 1.00 48.25 848 GLY B O 1
ATOM 3482 N N . SER B 2 17 ? 13.527 8.481 41.684 1.00 48.89 849 SER B N 1
ATOM 3483 C CA . SER B 2 17 ? 12.469 9.216 40.991 1.00 49.11 849 SER B CA 1
ATOM 3484 C C . SER B 2 17 ? 11.249 8.324 40.785 1.00 50.85 849 SER B C 1
ATOM 3485 O O . SER B 2 17 ? 11.343 7.095 40.721 1.00 52.18 849 SER B O 1
ATOM 3493 N N . TRP B 2 18 ? 10.093 8.962 40.660 1.00 35.59 850 TRP B N 1
ATOM 3494 C CA . TRP B 2 18 ? 8.836 8.233 40.596 1.00 35.24 850 TRP B CA 1
ATOM 3495 C C . TRP B 2 18 ? 7.923 8.906 39.592 1.00 33.32 850 TRP B C 1
ATOM 3496 O O . TRP B 2 18 ? 7.948 10.124 39.410 1.00 31.50 850 TRP B O 1
ATOM 3517 N N . ASP B 2 19 ? 7.087 8.106 38.959 1.00 31.08 851 ASP B N 1
ATOM 3518 C CA . ASP B 2 19 ? 6.148 8.588 37.954 1.00 29.06 851 ASP B CA 1
ATOM 3519 C C . ASP B 2 19 ? 4.789 8.837 38.601 1.00 28.36 851 ASP B C 1
ATOM 3520 O O . ASP B 2 19 ? 4.255 7.979 39.311 1.00 29.88 851 ASP B O 1
ATOM 3529 N N . CYS B 2 20 ? 4.274 10.032 38.385 1.00 26.38 852 CYS B N 1
ATOM 3530 C CA . CYS B 2 20 ? 2.942 10.386 38.854 1.00 25.95 852 CYS B CA 1
ATOM 3531 C C . CYS B 2 20 ? 1.879 9.506 38.204 1.00 26.94 852 CYS B C 1
ATOM 3532 O O . CYS B 2 20 ? 1.831 9.371 36.982 1.00 28.39 852 CYS B O 1
ATOM 3539 N N . GLU B 2 21 ? 1.031 8.894 39.048 1.00 26.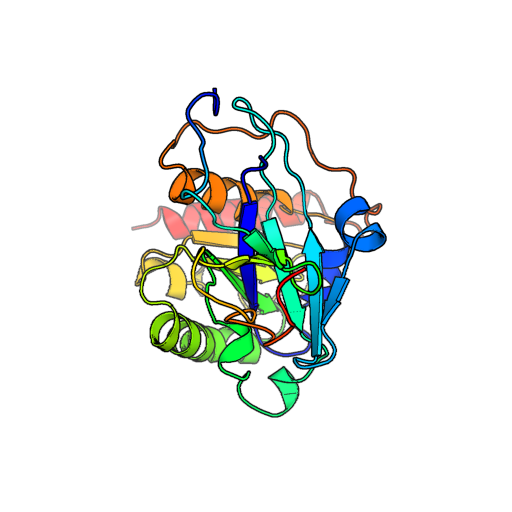39 853 GLU B N 1
ATOM 3540 C CA . GLU B 2 21 ? -0.004 8.018 38.527 1.00 30.60 853 GLU B CA 1
ATOM 3541 C C . GLU B 2 21 ? -1.170 8.791 37.926 1.00 34.77 853 GLU B C 1
ATOM 3542 O O . GLU B 2 21 ? -1.963 8.212 37.182 1.00 33.78 853 GLU B O 1
ATOM 3554 N N . VAL B 2 22 ? -1.261 10.091 38.177 1.00 29.00 854 VAL B N 1
ATOM 3555 C CA 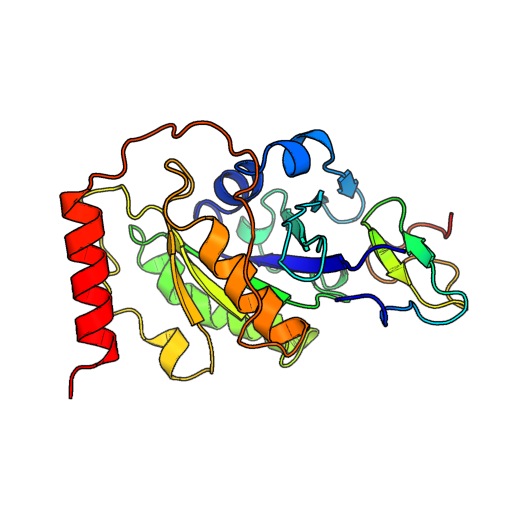. VAL B 2 22 ? -2.369 10.888 37.650 1.00 26.55 854 VAL B CA 1
ATOM 3556 C C . VAL B 2 22 ? -2.034 11.537 36.322 1.00 27.97 854 VAL B C 1
ATOM 3557 O O . VAL B 2 22 ? -2.818 11.482 35.368 1.00 27.09 854 VAL B O 1
ATOM 3570 N N . CYS B 2 23 ? -0.847 12.131 36.192 1.00 24.34 855 CYS B N 1
ATOM 3571 C CA . CYS B 2 23 ? -0.509 12.855 34.972 1.00 20.21 855 CYS B CA 1
ATOM 3572 C C . CYS B 2 23 ? 0.752 12.367 34.251 1.00 22.71 855 CYS B C 1
ATOM 3573 O O . CYS B 2 23 ? 1.119 12.938 33.209 1.00 22.51 855 CYS B O 1
ATOM 3580 N N . LEU B 2 24 ? 1.442 11.359 34.815 1.00 25.47 856 LEU B N 1
ATOM 3581 C CA . LEU B 2 24 ? 2.574 10.660 34.255 1.00 25.51 856 LEU B CA 1
ATOM 3582 C C . LEU B 2 24 ? 3.882 11.439 34.301 1.00 24.38 856 LEU B C 1
ATOM 3583 O O . LEU B 2 24 ? 4.892 10.956 33.772 1.00 25.39 856 LEU B O 1
ATOM 3599 N N . VAL B 2 25 ? 3.928 12.624 34.901 1.00 23.45 857 VAL B N 1
ATOM 3600 C CA . VAL B 2 25 ? 5.177 13.372 35.026 1.00 24.06 857 VAL B CA 1
ATOM 3601 C C . VAL B 2 25 ? 6.143 12.660 35.955 1.00 26.06 857 VAL B C 1
ATOM 3602 O O . VAL B 2 25 ? 5.737 12.052 36.945 1.00 26.39 857 VAL B O 1
ATOM 3615 N N . GLN B 2 26 ? 7.439 12.694 35.602 1.00 27.45 858 GLN B N 1
ATOM 3616 C CA . GLN B 2 26 ? 8.468 12.138 36.470 1.00 29.47 858 GLN B CA 1
ATOM 3617 C C . GLN B 2 26 ? 8.863 13.131 37.550 1.00 32.43 858 GLN B C 1
ATOM 3618 O O . GLN B 2 26 ? 9.164 14.295 37.261 1.00 34.68 858 GLN B O 1
ATOM 3632 N N . ASN B 2 27 ? 8.909 12.661 38.784 1.00 31.19 859 ASN B N 1
ATOM 3633 C CA . ASN B 2 27 ? 9.186 13.518 39.919 1.00 34.31 859 ASN B CA 1
ATOM 3634 C C . ASN B 2 27 ? 10.424 13.029 40.654 1.00 34.14 859 ASN B C 1
ATOM 3635 O O . ASN B 2 27 ? 10.764 11.851 40.624 1.00 35.06 859 ASN B O 1
ATOM 3646 N N . LYS B 2 28 ? 11.053 13.973 41.365 1.00 40.17 860 LYS B N 1
ATOM 3647 C CA . LYS B 2 28 ? 12.245 13.742 42.159 1.00 42.37 860 LYS B CA 1
ATOM 3648 C C . LYS B 2 28 ? 12.003 12.839 43.361 1.00 41.13 860 LYS B C 1
ATOM 3649 O O . LYS B 2 28 ? 10.911 12.782 43.921 1.00 41.97 860 LYS B O 1
ATOM 3668 N N . ALA B 2 29 ? 13.088 12.202 43.819 1.00 41.35 861 ALA B N 1
ATOM 3669 C CA . ALA B 2 29 ? 12.972 11.265 44.918 1.00 46.22 861 ALA B CA 1
ATOM 3670 C C . ALA B 2 29 ? 12.446 11.930 46.186 1.00 52.70 861 ALA B C 1
ATOM 3671 O O . ALA B 2 29 ? 11.673 11.317 46.936 1.00 57.45 861 ALA B O 1
ATOM 3678 N N . ASP B 2 30 ? 12.835 13.177 46.440 1.00 49.40 862 ASP B N 1
ATOM 3679 C CA . ASP B 2 30 ? 12.489 13.820 47.702 1.00 59.16 862 ASP B CA 1
ATOM 3680 C C . ASP B 2 30 ? 11.150 14.546 47.644 1.00 58.12 862 ASP B C 1
ATOM 3681 O O . ASP B 2 30 ? 10.669 15.030 48.673 1.00 62.35 862 ASP B O 1
ATOM 3690 N N . SER B 2 31 ? 10.534 14.612 46.484 1.00 57.35 863 SER B N 1
ATOM 3691 C CA . SER B 2 31 ? 9.249 15.274 46.352 1.00 58.66 863 SER B CA 1
ATOM 3692 C C . SER B 2 31 ? 8.156 14.349 46.862 1.00 53.85 863 SER B C 1
ATOM 3693 O O . SER B 2 31 ? 8.140 13.149 46.561 1.00 50.87 863 SER B O 1
ATOM 3701 N N . THR B 2 32 ? 7.237 14.916 47.641 1.00 50.88 864 THR B N 1
ATOM 3702 C CA . THR B 2 32 ? 6.096 14.168 48.130 1.00 52.52 864 THR B CA 1
ATOM 3703 C C . THR B 2 32 ? 4.849 14.359 47.287 1.00 46.95 864 THR B C 1
ATOM 3704 O O . THR B 2 32 ? 3.905 13.569 47.423 1.00 49.76 864 THR B O 1
ATOM 3715 N N . LYS B 2 33 ? 4.827 15.377 46.418 1.00 44.84 865 LYS B N 1
ATOM 3716 C CA . LYS B 2 33 ? 3.693 15.698 45.578 1.00 40.83 865 LYS B CA 1
ATOM 3717 C C . LYS B 2 33 ? 4.201 15.914 44.155 1.00 37.01 865 LYS B C 1
ATOM 3718 O O . LYS B 2 33 ? 5.367 16.257 43.927 1.00 37.76 865 LYS B O 1
ATOM 3737 N N . CYS B 2 34 ? 3.301 15.757 43.195 1.00 33.42 866 CYS B N 1
ATOM 3738 C CA . CYS B 2 34 ? 3.690 15.926 41.805 1.00 29.88 866 CYS B CA 1
ATOM 3739 C C . CYS B 2 34 ? 3.886 17.412 41.498 1.00 32.17 866 CYS B C 1
ATOM 3740 O O . CYS B 2 34 ? 3.015 18.239 41.796 1.00 30.12 866 CYS B O 1
ATOM 3747 N N . ILE B 2 35 ? 5.016 17.737 40.858 1.00 31.52 867 ILE B N 1
ATOM 3748 C CA . ILE B 2 35 ? 5.352 19.119 40.564 1.00 33.00 867 ILE B CA 1
ATOM 3749 C C . ILE B 2 35 ? 4.361 19.750 39.603 1.00 31.10 867 ILE B C 1
ATOM 3750 O O . ILE B 2 35 ? 4.177 20.968 39.616 1.00 33.51 867 ILE B O 1
ATOM 3766 N N . ALA B 2 36 ? 3.679 18.948 38.800 1.00 26.64 868 ALA B N 1
ATOM 3767 C CA . ALA B 2 36 ? 2.750 19.449 37.806 1.00 27.56 868 ALA B CA 1
ATOM 3768 C C . ALA B 2 36 ? 1.311 19.477 38.332 1.00 27.47 868 ALA B C 1
ATOM 3769 O O . ALA B 2 36 ? 0.663 20.538 38.324 1.00 29.29 868 ALA B O 1
ATOM 3776 N N . CYS B 2 37 ? 0.782 18.320 38.767 1.00 26.80 869 CYS B N 1
ATOM 3777 C CA . CYS B 2 37 ? -0.630 18.212 39.088 1.00 27.74 869 CYS B CA 1
ATOM 3778 C C . CYS B 2 37 ? -0.895 18.240 40.583 1.00 31.53 869 CYS B C 1
ATOM 3779 O O . CYS B 2 37 ? -2.070 18.217 40.996 1.00 31.39 869 CYS B O 1
ATOM 3786 N N . GLU B 2 38 ? 0.161 18.237 41.397 1.00 28.59 870 GLU B N 1
ATOM 3787 C CA . GLU B 2 38 ? 0.096 18.343 42.864 1.00 32.16 870 GLU B CA 1
ATOM 3788 C C . GLU B 2 38 ? -0.491 17.102 43.528 1.00 32.67 870 GLU B C 1
ATOM 3789 O O . GLU B 2 38 ? -0.770 17.131 44.748 1.00 34.97 870 GLU B O 1
ATOM 3801 N N . SER B 2 39 ? -0.673 16.012 42.784 1.00 31.97 871 SER B N 1
ATOM 3802 C CA . SER B 2 39 ? -1.156 14.773 43.365 1.00 31.66 871 SER B CA 1
ATOM 3803 C C . SER B 2 39 ? -0.091 14.156 44.273 1.00 38.18 871 SER B C 1
ATOM 3804 O O . SER B 2 39 ? 1.113 14.306 44.058 1.00 35.45 871 SER B O 1
ATOM 3812 N N . ALA B 2 40 ? -0.551 13.425 45.286 1.00 39.90 872 ALA B N 1
ATOM 3813 C CA . ALA B 2 40 ? 0.368 12.758 46.189 1.00 36.50 872 ALA B CA 1
ATOM 3814 C C . ALA B 2 40 ? 1.153 11.650 45.497 1.00 40.43 872 ALA B C 1
ATOM 3815 O O . ALA B 2 40 ? 0.676 11.000 44.564 1.00 44.52 872 ALA B O 1
ATOM 3822 N N . LYS B 2 41 ? 2.381 11.451 45.959 1.00 43.72 873 LYS B N 1
ATOM 3823 C CA . LYS B 2 41 ? 3.217 10.375 45.435 1.00 48.89 873 LYS B CA 1
ATOM 3824 C C . LYS B 2 41 ? 2.516 9.032 45.626 1.00 50.87 873 LYS B C 1
ATOM 3825 O O . LYS B 2 41 ? 2.030 8.745 46.720 1.00 48.89 873 LYS B O 1
ATOM 3844 N N . PRO B 2 42 ? 2.452 8.178 44.597 1.00 49.53 874 PRO B N 1
ATOM 3845 C CA . PRO B 2 42 ? 1.833 6.871 44.830 1.00 52.18 874 PRO B CA 1
ATOM 3846 C C . PRO B 2 42 ? 2.609 6.079 45.893 1.00 61.32 874 PRO B C 1
ATOM 3847 O O . PRO B 2 42 ? 2.043 5.567 46.846 1.00 62.76 874 PRO B O 1
#

Foldseek 3Di:
DAAEFEEEEEFAPPLCSVLLLVQQPQQVVPWDADVVFQWIFGWHWFQKPVGIYTYRYTDHNNCNNPHDGDLVSQPRHQEYEYEGEQQDVVRVVCSVVVVVVNCVNPNPHAYEYEHEDLLDPNGRRAQLNNCVCVVRVYHYDYYYSLQCRCSCVVVVVNVCVSVVNVPMDGPDDGRTDHRPDDRDPVSVVVRVVRNVCSVPPD/DCPPDDDPPQWAADPPPRDIGDNPDQADPPPRHGGD

Organism: Homo sapiens (NCBI:txid9606)

InterPro domains:
  IPR001806 Small GTPase [PF00071] (12-168)
  IPR001806 Small GTPase [PS51421] (6-189)
  IPR001806 Small GTPase [SM00174] (13-171)
  IPR002041 Ran GTPase [PR00627] (24-38)
  IPR002041 Ran GTPase [PR00627] (71-89)
  IPR002041 Ran GTPase [PR00627] (91-112)
  IPR002041 Ran GTPase [PR00627] (127-145)
  IPR002041 Ran GTPase [PR00627] (165-187)
  IPR002041 Ran GTPase [PS51418] (4-168)
  IPR002041 Ran GTPase [PTHR24071] (7-215)
  IPR002041 Ran GTPase [cd00877] (11-176)
  IPR005225 Small GTP-binding domain [TIGR00231] (11-159)
  IPR027417 P-loop containing nucleoside triphosphate hydrolase [G3DSA:3.40.50.300] (1-216)
  IPR027417 P-loop containing nucleoside triphosphate hydrolase [SSF52540] (7-196)

GO terms:
  GO:0003925 G protein activity (F, IDA)
  GO:0006611 protein export from nucleus (P, IDA)
  GO:0042307 positive regulation of protein import into nucleus (P, IMP)
  GO:0000055 ribosomal large subunit export from nucleus (P, IMP)
  GO:0000056 ribosomal small subunit export from nucleus (P, IMP)
  GO:0005515 protein binding (F, IPI)
  GO:0000287 magnesium ion binding (F, IDA)
  GO:0005525 GTP binding (F, IDA)
  GO:0005634 nucleus (C, IDA)
  GO:0003924 GTPase activity (F, IDA)
  GO:0046039 GTP metabolic process (P, IDA)
  GO:0006606 protein import into nucleus (P, IDA)
  GO:0042470 melanosome (C, EXP)
  GO:0005634 nucleus (C, EXP)
  GO:0005737 cytoplasm (C, EXP)
  GO:0006606 protein import into nucleus (P, IMP)
  GO:0061015 snRNA import into nucleus (P, IMP)
  GO:0000070 mitotic sister chromatid segregation (P, IMP)
  GO:0005737 cytoplasm (C, IDA)
  GO:0003924 GTPase activity (F, TAS)

Sequence (238 aa):
PQVQFKLVLVGDGGTGKTTFVKRHLTGESEKKYVATLGVEVHPLVVFHTNRGPIKKFNVWDTAGQEKFGGLRDGYYIIQAQCAIIMFDVTSRVTYKNVPNWHRDLVRVCENIPIVLCGNKVDIKDRKVKAKSIVFHRKKNLQYYDISAKSNYNFEKPFLWLARKLIGDPNLEFVAMMPALAPPEVVMDPALAAQYEHDLEVAQTTAGLDKFKKPEGSWDCEVCLVQNKADSTKCIACESAKP

Radius of gyration: 17.7 Å; Cα contacts (8 Å, |Δi|>4): 476; chains: 2; bounding box: 34×35×54 Å

Nearest PDB structures (foldseek):
  7mo3-assembly2_C  TM=9.972E-01  e=2.084E-43  Homo sapiens
  5cj2-assembly7_G  TM=9.992E-01  e=4.604E-40  Homo sapiens
  1qg2-assembly1_A  TM=9.943E-01  e=8.165E-40  Canis lupus familiaris
  1qg4-assembly1_A  TM=9.910E-01  e=2.916E-39  Canis lupus familiaris
  1qg4-assembly2_B  TM=9.829E-01  e=1.182E-38  Canis lupus familiaris

B-factor: mean 39.33, std 18.97, range [16.46, 131.18]

Secondary structure (DSSP, 8-state):
---EEEEEEEE-TTSSHHHHHTTBHHHHHT-EEETTTTEEEEEEEEEETTEEEEEEEEEESSGGGTSPPPHHHHTT--EEEEEEETT-HHHHHTHHHHHHHHHHHHTT--EEEEEE-TTSSS--S-GGG--TTTTTT-EEEE-BGGGTBTTTHHHHHHHHHHHT-TT--EEEPPPBPPPSS---HHHHHHHHHHHHHHHH--/--TT--PPTT-EE-TTT--EE-TT-SB-TTT-PBP-